Protein AF-A0A443SVJ3-F1 (afdb_monomer)

Secondary structure (DSSP, 8-state):
---------------------SSS------------S---------PPPPPPPPEEEEEEEETTTTEEEEEEE----TT----EEEEEEEETTTTEEEEEEEESS--EEEEE-TTPPTT-EEEEEEEEEETTEEPPPEEEEEE-HHHHHHHHHHHHHHHHHHHHHHHHHHHHHHHHHHHHHHHHHHHHHHHHHHTT--

Sequence (198 aa):
MKAAVNERETETECDTRCDCESHTHCDAFASSFVNSTNIKSILFHCFAALPKAPKDCEIYTNRSRNAFQVKCVPVNQNNGKSHKYYLELYDRKRNVQFATVEQLDSPSFSVSNTHLPQNESFIFVIYAKNENGKSAEVVLSTETEKMMRRKADIDDSSLLNVRLIAIWTVAALAVVAIAVTVGVAVTNCVRNYSSRKE

Organism: NCBI:txid299467

Mean predicted aligned error: 17.53 Å

Foldseek 3Di:
DDDDDDDDDDPDDPPPPDPPPDPDDPPPPPPDDDDDPDPPPDPPPPDQDWAAFFADWDWDADQVQRKIKIFTHHDDDPRPFWKKKKKWKAFPVVRDTDDIDIGGPGPIDIDGDPDDDAFTKMKIWMWIAGPVGIHDIDIDIDGHPVNVVVVVVVVVVVVVVVVVVVVVVVVVVVVVVVVVVVVVVVVVVVVVVVVVVD

pLDDT: mean 73.3, std 20.9, range [30.5, 96.5]

Solvent-accessible surface area (backbone atoms only — not comparable to full-atom values): 12368 Å² total; per-residue (Å²): 144,80,87,83,82,88,80,82,86,75,85,74,82,79,81,81,78,80,79,83,85,56,102,66,81,85,80,75,83,74,84,78,86,82,84,77,102,67,85,71,83,77,80,76,78,77,69,72,75,61,40,65,42,59,41,81,72,45,78,48,74,45,83,92,63,66,25,44,34,37,41,37,43,70,60,90,66,97,73,88,67,80,50,32,27,39,39,38,35,26,35,63,89,75,71,42,78,73,47,76,49,78,32,65,91,50,45,64,46,76,53,67,49,100,72,67,70,80,61,45,44,36,34,39,41,34,29,19,37,37,96,76,34,67,22,59,74,45,78,47,77,53,68,31,67,66,49,52,51,58,52,53,56,54,54,56,53,52,57,54,50,54,54,53,53,55,52,52,54,53,53,53,52,52,53,53,54,52,52,52,55,51,51,52,50,52,54,51,51,53,51,56,57,56,69,71,75,116

Radius of gyration: 36.04 Å; Cα contacts (8 Å, |Δi|>4): 234; chains: 1; bounding box: 69×60×116 Å

Structure (mmCIF, N/CA/C/O backbone):
data_AF-A0A443SVJ3-F1
#
_entry.id   AF-A0A443SVJ3-F1
#
loop_
_atom_site.group_PDB
_atom_site.id
_atom_site.type_symbol
_atom_site.label_atom_id
_atom_site.label_alt_id
_atom_site.label_comp_id
_atom_site.label_asym_id
_atom_site.label_entity_id
_atom_site.label_seq_id
_atom_site.pdbx_PDB_ins_code
_atom_site.Cartn_x
_atom_site.Cartn_y
_atom_site.Cartn_z
_atom_site.occupancy
_atom_site.B_iso_or_equiv
_atom_site.auth_seq_id
_atom_site.auth_comp_id
_atom_site.auth_asym_id
_atom_site.auth_atom_id
_atom_site.pdbx_PDB_model_num
ATOM 1 N N . MET A 1 1 ? -24.971 -41.584 -47.163 1.00 43.50 1 MET A N 1
ATOM 2 C CA . MET A 1 1 ? -24.082 -42.117 -46.108 1.00 43.50 1 MET A CA 1
ATOM 3 C C . MET A 1 1 ? -22.672 -41.596 -46.331 1.00 43.50 1 MET A C 1
ATOM 5 O O . MET A 1 1 ? -21.999 -42.072 -47.232 1.00 43.50 1 MET A O 1
ATOM 9 N N . LYS A 1 2 ? -22.260 -40.592 -45.555 1.00 36.88 2 LYS A N 1
ATOM 10 C CA . LYS A 1 2 ? -20.860 -40.243 -45.273 1.00 36.88 2 LYS A CA 1
ATOM 11 C C . LYS A 1 2 ? -20.890 -39.423 -43.985 1.00 36.88 2 LYS A C 1
ATOM 13 O O . LYS A 1 2 ? -21.527 -38.377 -43.943 1.00 36.88 2 LYS A O 1
ATOM 18 N N . ALA A 1 3 ? -20.330 -39.996 -42.926 1.00 39.94 3 ALA A N 1
ATOM 19 C CA . ALA A 1 3 ? -20.192 -39.371 -41.622 1.00 39.94 3 ALA A CA 1
ATOM 20 C C . ALA A 1 3 ? -19.069 -38.329 -41.690 1.00 39.94 3 ALA A C 1
ATOM 22 O O . ALA A 1 3 ? -17.991 -38.638 -42.194 1.00 39.94 3 ALA A O 1
ATOM 23 N N . ALA A 1 4 ? -19.325 -37.118 -41.200 1.00 37.19 4 ALA A N 1
ATOM 24 C CA . ALA A 1 4 ? -18.292 -36.129 -40.927 1.00 37.19 4 ALA A CA 1
ATOM 25 C C . ALA A 1 4 ? -18.061 -36.123 -39.414 1.00 37.19 4 ALA A C 1
ATOM 27 O O . ALA A 1 4 ? -18.959 -35.799 -38.636 1.00 37.19 4 ALA A O 1
ATOM 28 N N . VAL A 1 5 ? -16.879 -36.597 -39.029 1.00 42.38 5 VAL A N 1
ATOM 29 C CA . VAL A 1 5 ? -16.373 -36.625 -37.661 1.00 42.38 5 VAL A CA 1
ATOM 30 C C . VAL A 1 5 ? -15.842 -35.238 -37.303 1.00 42.38 5 VAL A C 1
ATOM 32 O O . VAL A 1 5 ? -15.273 -34.531 -38.126 1.00 42.38 5 VAL A O 1
ATOM 35 N N . ASN A 1 6 ? -16.122 -34.881 -36.059 1.00 38.22 6 ASN A N 1
ATOM 36 C CA . ASN A 1 6 ? -15.854 -33.647 -35.342 1.00 38.22 6 ASN A CA 1
ATOM 37 C C . ASN A 1 6 ? -14.391 -33.586 -34.866 1.00 38.22 6 ASN A C 1
ATOM 39 O O . ASN A 1 6 ? -13.983 -34.461 -34.107 1.00 38.22 6 ASN A O 1
ATOM 43 N N . GLU A 1 7 ? -13.658 -32.527 -35.213 1.00 42.16 7 GLU A N 1
ATOM 44 C CA . GLU A 1 7 ? -12.403 -32.145 -34.554 1.00 42.16 7 GLU A CA 1
ATOM 45 C C . GLU A 1 7 ? -12.560 -30.728 -33.988 1.00 42.16 7 GLU A C 1
ATOM 47 O O . GLU A 1 7 ? -12.725 -29.753 -34.716 1.00 42.16 7 GLU A O 1
ATOM 52 N N . ARG A 1 8 ? -12.597 -30.644 -32.653 1.00 36.78 8 ARG A N 1
ATOM 53 C CA . ARG A 1 8 ? -12.434 -29.400 -31.898 1.00 36.78 8 ARG A CA 1
ATOM 54 C C . ARG A 1 8 ? -10.939 -29.208 -31.696 1.00 36.78 8 ARG A C 1
ATOM 56 O O . ARG A 1 8 ? -10.331 -29.997 -30.978 1.00 36.78 8 ARG A O 1
ATOM 63 N N . GLU A 1 9 ? -10.375 -28.166 -32.283 1.00 40.59 9 GLU A N 1
ATOM 64 C CA . GLU A 1 9 ? -9.045 -27.686 -31.922 1.00 40.59 9 GLU A CA 1
ATOM 65 C C . GLU A 1 9 ? -9.144 -26.985 -30.561 1.00 40.59 9 GLU A C 1
ATOM 67 O O . GLU A 1 9 ? -9.731 -25.915 -30.416 1.00 40.59 9 GLU A O 1
ATOM 72 N N . THR A 1 10 ? -8.635 -27.645 -29.526 1.00 35.62 10 THR A N 1
ATOM 73 C CA . THR A 1 10 ? -8.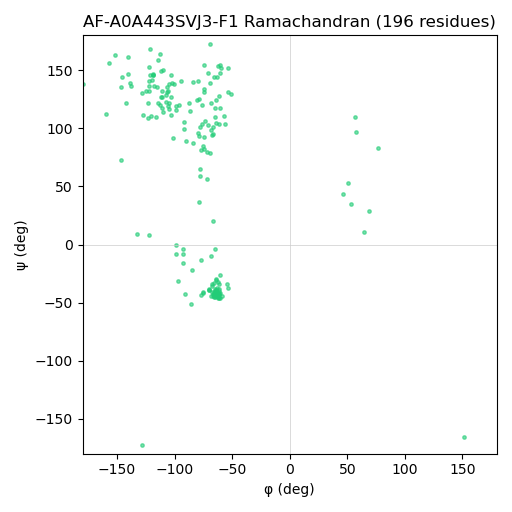313 -27.020 -28.244 1.00 35.62 10 THR A CA 1
ATOM 74 C C . THR A 1 10 ? -6.999 -26.264 -28.407 1.00 35.62 10 THR A C 1
ATOM 76 O O . THR A 1 10 ? -5.931 -26.878 -28.394 1.00 35.62 10 THR A O 1
ATOM 79 N N . GLU A 1 11 ? -7.073 -24.941 -28.562 1.00 36.38 11 GLU A N 1
ATOM 80 C CA . GLU A 1 11 ? -5.919 -24.054 -28.402 1.00 36.38 11 GLU A CA 1
ATOM 81 C C . GLU A 1 11 ? -5.343 -24.261 -26.998 1.00 36.38 11 GLU A C 1
ATOM 83 O O . GLU A 1 11 ? -5.973 -23.967 -25.983 1.00 36.38 11 GLU A O 1
ATOM 88 N N . THR A 1 12 ? -4.154 -24.857 -26.946 1.00 33.53 12 THR A N 1
ATOM 89 C CA . THR A 1 12 ? -3.386 -25.009 -25.714 1.00 33.53 12 THR A CA 1
ATOM 90 C C . THR A 1 12 ? -2.477 -23.791 -25.635 1.00 33.53 12 THR A C 1
ATOM 92 O O . THR A 1 12 ? -1.530 -23.662 -26.407 1.00 33.53 12 THR A O 1
ATOM 95 N N . GLU A 1 13 ? -2.828 -22.859 -24.756 1.00 32.25 13 GLU A N 1
ATOM 96 C CA . GLU A 1 13 ? -2.071 -21.648 -24.453 1.00 32.25 13 GLU A CA 1
ATOM 97 C C . GLU A 1 13 ? -0.686 -22.039 -23.903 1.00 32.25 13 GLU A C 1
ATOM 99 O O . GLU A 1 13 ? -0.548 -22.504 -22.772 1.00 32.25 13 GLU A O 1
ATOM 104 N N . CYS A 1 14 ? 0.350 -21.925 -24.737 1.00 31.67 14 CYS A N 1
ATOM 105 C CA . CYS A 1 14 ? 1.738 -22.117 -24.322 1.00 31.67 14 CYS A CA 1
ATOM 106 C C . CYS A 1 14 ? 2.204 -20.895 -23.519 1.00 31.67 14 CYS A C 1
ATOM 108 O O . CYS A 1 14 ? 2.712 -19.929 -24.087 1.00 31.67 14 CYS A O 1
ATOM 110 N N . ASP A 1 15 ? 2.070 -20.952 -22.193 1.00 30.50 15 ASP A N 1
ATOM 111 C CA . ASP A 1 15 ? 2.736 -20.031 -21.266 1.00 30.50 15 ASP A CA 1
ATOM 112 C C . ASP A 1 15 ? 4.243 -20.360 -21.213 1.00 30.50 15 ASP A C 1
ATOM 114 O O . ASP A 1 15 ? 4.741 -21.083 -20.347 1.00 30.50 15 ASP A O 1
ATOM 118 N N . THR A 1 16 ? 4.995 -19.897 -22.214 1.00 43.09 16 THR A N 1
ATOM 119 C CA . THR A 1 16 ? 6.464 -19.982 -22.230 1.00 43.09 16 THR A CA 1
ATOM 120 C C . THR A 1 16 ? 7.067 -18.922 -21.313 1.00 43.09 16 THR A C 1
ATOM 122 O O . THR A 1 16 ? 7.540 -17.873 -21.755 1.00 43.09 16 THR A O 1
ATOM 125 N N . ARG A 1 17 ? 7.092 -19.216 -20.013 1.00 37.59 17 ARG A N 1
ATOM 126 C CA . ARG A 1 17 ? 7.862 -18.464 -19.020 1.00 37.59 17 ARG A CA 1
ATOM 127 C C . ARG A 1 17 ? 9.304 -18.979 -18.994 1.00 37.59 17 ARG A C 1
ATOM 129 O O . ARG A 1 17 ? 9.646 -19.892 -18.251 1.00 37.59 17 ARG A O 1
ATOM 136 N N . CYS A 1 18 ? 10.157 -18.421 -19.851 1.00 42.31 18 CYS A N 1
ATOM 137 C CA . CYS A 1 18 ? 11.592 -18.708 -19.836 1.00 42.31 18 CYS A CA 1
ATOM 138 C C . CYS A 1 18 ? 12.280 -17.889 -18.731 1.00 42.31 18 CYS A C 1
ATOM 140 O O . CYS A 1 18 ? 12.643 -16.731 -18.939 1.00 42.31 18 CYS A O 1
ATOM 142 N N . ASP A 1 19 ? 12.474 -18.488 -17.556 1.00 38.66 19 ASP A N 1
ATOM 143 C CA . ASP A 1 19 ? 13.342 -17.935 -16.513 1.00 38.66 19 ASP A CA 1
ATOM 144 C C . ASP A 1 19 ? 14.815 -18.222 -16.859 1.00 38.66 19 ASP A C 1
ATOM 146 O O . ASP A 1 19 ? 15.371 -19.272 -16.547 1.00 38.66 19 ASP A O 1
ATOM 150 N N . CYS A 1 20 ? 15.475 -17.273 -17.526 1.00 44.56 20 CYS A N 1
ATOM 151 C CA . CYS A 1 20 ? 16.905 -17.340 -17.849 1.00 44.56 20 CYS A CA 1
ATOM 152 C C . CYS A 1 20 ? 17.787 -16.983 -16.633 1.00 44.56 20 CYS A C 1
ATOM 154 O O . CYS A 1 20 ? 18.547 -16.015 -16.684 1.00 44.56 20 CYS A O 1
ATOM 156 N N . GLU A 1 21 ? 17.673 -17.708 -15.515 1.00 42.56 21 GLU A N 1
ATOM 157 C CA . GLU A 1 21 ? 18.489 -17.442 -14.312 1.00 42.56 21 GLU A CA 1
ATOM 158 C C . GLU A 1 21 ? 19.792 -18.263 -14.248 1.00 42.56 21 GLU A C 1
ATOM 160 O O . GLU A 1 21 ? 20.642 -18.016 -13.399 1.00 42.56 21 GLU A O 1
ATOM 165 N N . SER A 1 22 ? 20.030 -19.171 -15.197 1.00 38.19 22 SER A N 1
ATOM 166 C CA . SER A 1 22 ? 21.306 -19.878 -15.321 1.00 38.19 22 SER A CA 1
ATOM 167 C C . SER A 1 22 ? 21.614 -20.166 -16.784 1.00 38.19 22 SER A C 1
ATOM 169 O O . SER A 1 22 ? 20.756 -20.631 -17.526 1.00 38.19 22 SER A O 1
ATOM 171 N N . HIS A 1 23 ? 22.857 -19.933 -17.206 1.00 42.50 23 HIS A N 1
ATOM 172 C CA . HIS A 1 23 ? 23.380 -20.244 -18.544 1.00 42.50 23 HIS A CA 1
ATOM 173 C C . HIS A 1 23 ? 23.463 -21.758 -18.853 1.00 42.50 23 HIS A C 1
ATOM 175 O O . HIS A 1 23 ? 24.184 -22.184 -19.753 1.00 42.50 23 HIS A O 1
ATOM 181 N N . THR A 1 24 ? 22.725 -22.591 -18.128 1.00 39.50 24 THR A N 1
ATOM 182 C CA . THR A 1 24 ? 22.698 -24.042 -18.274 1.00 39.50 24 THR A CA 1
ATOM 183 C C . THR A 1 24 ? 21.266 -24.523 -18.070 1.00 39.50 24 THR A C 1
ATOM 185 O O . THR A 1 24 ? 20.685 -24.294 -17.016 1.00 39.50 24 THR A O 1
ATOM 188 N N . HIS A 1 25 ? 20.733 -25.205 -19.087 1.00 37.50 25 HIS A N 1
ATOM 189 C CA . HIS A 1 25 ? 19.408 -25.836 -19.141 1.00 37.50 25 HIS A CA 1
ATOM 190 C C . HIS A 1 25 ? 18.196 -24.909 -19.356 1.00 37.50 25 HIS A C 1
ATOM 192 O O . HIS A 1 25 ? 17.442 -24.587 -18.446 1.00 37.50 25 HIS A O 1
ATOM 198 N N . CYS A 1 26 ? 17.935 -24.579 -20.625 1.00 39.72 26 CYS A N 1
ATOM 199 C CA . CYS A 1 26 ? 16.558 -24.467 -21.107 1.00 39.72 26 CYS A CA 1
ATOM 200 C C . CYS A 1 26 ? 16.142 -25.846 -21.636 1.00 39.72 26 CYS A C 1
ATOM 202 O O . CYS A 1 26 ? 16.344 -26.135 -22.815 1.00 39.72 26 CYS A O 1
ATOM 204 N N . ASP A 1 27 ? 15.587 -26.706 -20.779 1.00 36.59 27 ASP A N 1
ATOM 205 C CA . ASP A 1 27 ? 14.868 -27.896 -21.245 1.00 36.59 27 ASP A CA 1
ATOM 206 C C . ASP A 1 27 ? 13.515 -27.456 -21.797 1.00 36.59 27 ASP A C 1
ATOM 208 O O . ASP A 1 27 ? 12.486 -27.495 -21.124 1.00 36.59 27 ASP A O 1
ATOM 212 N N . ALA A 1 28 ? 13.508 -27.005 -23.048 1.00 46.50 28 ALA A N 1
ATOM 213 C CA . ALA A 1 28 ? 12.277 -26.995 -23.814 1.00 46.50 28 ALA A CA 1
ATOM 214 C C . ALA A 1 28 ? 11.941 -28.457 -24.134 1.00 46.50 28 ALA A C 1
ATOM 216 O O . ALA A 1 28 ? 12.548 -29.066 -25.017 1.00 46.50 28 ALA A O 1
ATOM 217 N N . PHE A 1 29 ? 10.978 -29.032 -23.411 1.00 40.81 29 PHE A N 1
ATOM 218 C CA . PHE A 1 29 ? 10.343 -30.289 -23.800 1.00 40.81 29 PHE A CA 1
ATOM 219 C C . PHE A 1 29 ? 9.499 -30.024 -25.058 1.00 40.81 29 PHE A C 1
ATOM 221 O O . PHE A 1 29 ? 8.286 -29.832 -25.004 1.00 40.81 29 PHE A O 1
ATOM 228 N N . ALA A 1 30 ? 10.165 -29.962 -26.212 1.00 41.56 30 ALA A N 1
ATOM 229 C CA . ALA A 1 30 ? 9.516 -30.045 -27.507 1.00 41.56 30 ALA A CA 1
ATOM 230 C C . ALA A 1 30 ? 8.978 -31.473 -27.641 1.00 41.56 30 ALA A C 1
ATOM 232 O O . ALA A 1 30 ? 9.717 -32.417 -27.934 1.00 41.56 30 ALA A O 1
ATOM 233 N N . SER A 1 31 ? 7.691 -31.655 -27.362 1.00 43.94 31 SER A N 1
ATOM 234 C CA . SER A 1 31 ? 7.015 -32.906 -27.663 1.00 43.94 31 SER A CA 1
ATOM 235 C C . SER A 1 31 ? 6.991 -33.089 -29.184 1.00 43.94 31 SER A C 1
ATOM 237 O O . SER A 1 31 ? 6.303 -32.392 -29.921 1.00 43.94 31 SER A O 1
ATOM 239 N N . SER A 1 32 ? 7.789 -34.061 -29.630 1.00 48.31 32 SER A N 1
ATOM 240 C CA . SER A 1 32 ? 7.659 -34.826 -30.874 1.00 48.31 32 SER A CA 1
ATOM 241 C C . SER A 1 32 ? 7.644 -34.062 -32.208 1.00 48.31 32 SER A C 1
ATOM 243 O O . SER A 1 32 ? 6.587 -33.756 -32.747 1.00 48.31 32 SER A O 1
ATOM 245 N N . PHE A 1 33 ? 8.811 -33.976 -32.856 1.00 38.75 33 PHE A N 1
ATOM 246 C CA . PHE A 1 33 ? 8.894 -34.239 -34.297 1.00 38.75 33 PHE A CA 1
ATOM 247 C C . PHE A 1 33 ? 9.984 -35.286 -34.552 1.00 38.75 33 PHE A C 1
ATOM 249 O O . PHE A 1 33 ? 11.167 -35.083 -34.287 1.00 38.75 33 PHE A O 1
ATOM 256 N N . VAL A 1 34 ? 9.529 -36.460 -34.979 1.00 52.72 34 VAL A N 1
ATOM 257 C CA . VAL A 1 34 ? 10.317 -37.661 -35.260 1.00 52.72 34 VAL A CA 1
ATOM 258 C C . VAL A 1 34 ? 11.177 -37.449 -36.511 1.00 52.72 34 VAL A C 1
ATOM 260 O O . VAL A 1 34 ? 10.684 -36.941 -37.510 1.00 52.72 34 VAL A O 1
ATOM 263 N N . ASN A 1 35 ? 12.427 -37.928 -36.450 1.00 44.88 35 ASN A N 1
ATOM 264 C CA . ASN A 1 35 ? 13.387 -38.130 -37.547 1.00 44.88 35 ASN A CA 1
ATOM 265 C C . ASN A 1 35 ? 13.752 -36.914 -38.418 1.00 44.88 35 ASN A C 1
ATOM 267 O O . ASN A 1 35 ? 13.011 -36.553 -39.321 1.00 44.88 35 ASN A O 1
ATOM 271 N N . SER A 1 36 ? 14.991 -36.420 -38.293 1.00 40.72 36 SER A N 1
ATOM 272 C CA . SER A 1 36 ? 15.958 -36.402 -39.411 1.00 40.72 36 SER A CA 1
ATOM 273 C C . SER A 1 36 ? 17.296 -35.785 -38.972 1.00 40.72 36 SER A C 1
ATOM 275 O O . SER A 1 36 ? 17.346 -34.786 -38.258 1.00 40.72 36 SER A O 1
ATOM 277 N N . THR A 1 37 ? 18.399 -36.387 -39.410 1.00 49.59 37 THR A N 1
ATOM 278 C CA . THR A 1 37 ? 19.807 -36.095 -39.083 1.00 49.59 37 THR A CA 1
ATOM 279 C C . THR A 1 37 ? 20.337 -34.788 -39.696 1.00 49.59 37 THR A C 1
ATOM 281 O O . THR A 1 37 ? 21.336 -34.780 -40.415 1.00 49.59 37 THR A O 1
ATOM 284 N N . ASN A 1 38 ? 19.688 -33.657 -39.429 1.00 46.69 38 ASN A N 1
ATOM 285 C CA . ASN A 1 38 ? 20.202 -32.337 -39.802 1.00 46.69 38 ASN A CA 1
ATOM 286 C C . ASN A 1 38 ? 19.791 -31.290 -38.758 1.00 46.69 38 ASN A C 1
ATOM 288 O O . ASN A 1 38 ? 18.918 -30.454 -38.985 1.00 46.69 38 ASN A O 1
ATOM 292 N N . ILE A 1 39 ? 20.415 -31.347 -37.578 1.00 52.84 39 ILE A N 1
ATOM 293 C CA . ILE A 1 39 ? 20.238 -30.315 -36.551 1.00 52.84 39 ILE A CA 1
ATOM 294 C C . ILE A 1 39 ? 21.033 -29.089 -37.003 1.00 52.84 39 ILE A C 1
ATOM 296 O O . ILE A 1 39 ? 22.196 -28.895 -36.651 1.00 52.84 39 ILE A O 1
ATOM 300 N N . LYS A 1 40 ? 20.407 -28.265 -37.845 1.00 46.84 40 LYS A N 1
ATOM 301 C CA . LYS A 1 40 ? 20.854 -26.895 -38.080 1.00 46.84 40 LYS A CA 1
ATOM 302 C C . LYS A 1 40 ? 20.768 -26.197 -36.724 1.00 46.84 40 LYS A C 1
ATOM 304 O O . LYS A 1 40 ? 19.688 -26.142 -36.148 1.00 46.84 40 LYS A O 1
ATOM 309 N N . SER A 1 41 ? 21.903 -25.741 -36.197 1.00 47.97 41 SER A N 1
ATOM 310 C CA . SER A 1 41 ? 21.964 -25.028 -34.918 1.00 47.97 41 SER A CA 1
ATOM 311 C C . SER A 1 41 ? 21.038 -23.814 -34.992 1.00 47.97 41 SER A C 1
ATOM 313 O O . SER A 1 41 ? 21.325 -22.845 -35.698 1.00 47.97 41 SER A O 1
ATOM 315 N N . ILE A 1 42 ? 19.873 -23.908 -34.350 1.00 58.53 42 ILE A N 1
ATOM 316 C CA . ILE A 1 42 ? 18.934 -22.798 -34.249 1.00 58.53 42 ILE A CA 1
ATOM 317 C C . ILE A 1 42 ? 19.532 -21.872 -33.199 1.00 58.53 42 ILE A C 1
ATOM 319 O O . ILE A 1 42 ? 19.509 -22.161 -32.005 1.00 58.53 42 ILE A O 1
ATOM 323 N N . LEU A 1 43 ? 20.126 -20.776 -33.664 1.00 48.62 43 LEU A N 1
ATOM 324 C CA . LEU A 1 43 ? 20.573 -19.698 -32.800 1.00 48.62 43 LEU A CA 1
ATOM 325 C C . LEU A 1 43 ? 19.320 -19.041 -32.203 1.00 48.62 43 LEU A C 1
ATOM 327 O O . LEU A 1 43 ? 18.701 -18.181 -32.831 1.00 48.62 43 LEU A O 1
ATOM 331 N N . PHE A 1 44 ? 18.916 -19.477 -31.011 1.00 51.34 44 PHE A N 1
ATOM 332 C CA . PHE A 1 44 ? 17.878 -18.800 -30.247 1.00 51.34 44 PHE A CA 1
ATOM 333 C C . PHE A 1 44 ? 18.424 -17.436 -29.820 1.00 51.34 44 PHE A C 1
ATOM 335 O O . PHE A 1 44 ? 19.215 -17.323 -28.884 1.00 51.34 44 PHE A O 1
ATOM 342 N N . HIS A 1 45 ? 18.018 -16.387 -30.536 1.00 44.38 45 HIS A N 1
ATOM 343 C CA . HIS A 1 45 ? 18.150 -15.026 -30.038 1.00 44.38 45 HIS A CA 1
ATOM 344 C C . HIS A 1 45 ? 17.255 -14.917 -28.805 1.00 44.38 45 HIS A C 1
ATOM 346 O O . HIS A 1 45 ? 16.032 -14.862 -28.917 1.00 44.38 45 HIS A O 1
ATOM 352 N N . CYS A 1 46 ? 17.866 -14.923 -27.622 1.00 52.41 46 CYS A N 1
ATOM 353 C CA . CYS A 1 46 ? 17.169 -14.605 -26.389 1.00 52.41 46 CYS A CA 1
ATOM 354 C C . CYS A 1 46 ? 16.775 -13.128 -26.474 1.00 52.41 46 CYS A C 1
ATOM 356 O O . CYS A 1 46 ? 17.590 -12.238 -26.218 1.00 52.41 46 CYS A O 1
ATOM 358 N N .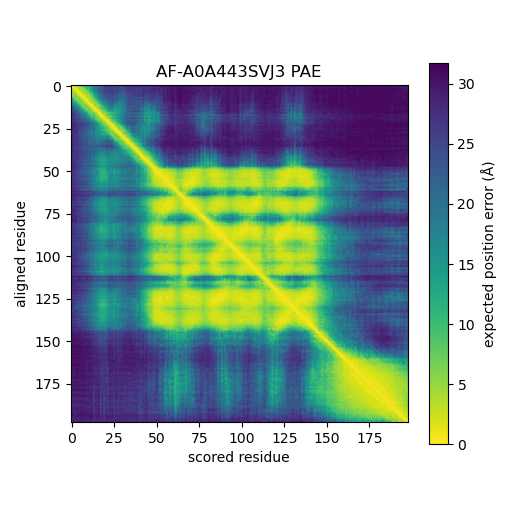 PHE A 1 47 ? 15.546 -12.856 -26.920 1.00 54.12 47 PHE A N 1
ATOM 359 C CA . PHE A 1 47 ? 14.984 -11.516 -26.860 1.00 54.12 47 PHE A CA 1
ATOM 360 C C . PHE A 1 47 ? 15.099 -11.038 -25.417 1.00 54.12 47 PHE A C 1
ATOM 362 O O . PHE A 1 47 ? 14.834 -11.784 -24.474 1.00 54.12 47 PHE A O 1
ATOM 369 N N . ALA A 1 48 ? 15.610 -9.822 -25.255 1.00 60.03 48 ALA A N 1
ATOM 370 C CA . ALA A 1 48 ? 15.964 -9.295 -23.954 1.00 60.03 48 ALA A CA 1
ATOM 371 C C . ALA A 1 48 ? 14.799 -9.449 -22.964 1.00 60.03 48 ALA A C 1
ATOM 373 O O . ALA A 1 48 ? 13.665 -9.075 -23.262 1.00 60.03 48 ALA A O 1
ATOM 374 N N . ALA A 1 49 ? 15.096 -10.007 -21.791 1.00 74.12 49 ALA A N 1
ATOM 375 C CA . ALA A 1 49 ? 14.084 -10.353 -20.806 1.00 74.12 49 ALA A CA 1
ATOM 376 C C . ALA A 1 49 ? 13.283 -9.123 -20.340 1.00 74.12 49 ALA A C 1
ATOM 378 O O . ALA A 1 49 ? 13.777 -7.984 -20.329 1.00 74.12 49 ALA A O 1
ATOM 379 N N . LEU A 1 50 ? 12.034 -9.365 -19.938 1.00 84.75 50 LEU A N 1
ATOM 380 C CA . LEU A 1 50 ? 11.220 -8.375 -19.240 1.00 84.75 50 LEU A CA 1
ATOM 381 C C . LEU A 1 50 ? 11.903 -7.972 -17.914 1.00 84.75 50 LEU A C 1
ATOM 383 O O . LEU A 1 50 ? 12.676 -8.753 -17.337 1.00 84.75 50 LEU A O 1
ATOM 387 N N . PRO A 1 51 ? 11.627 -6.766 -17.392 1.00 88.88 51 PRO A N 1
ATOM 388 C CA . PRO A 1 51 ? 12.098 -6.381 -16.073 1.00 88.88 51 PRO A CA 1
ATOM 389 C C . PRO A 1 51 ? 11.538 -7.310 -14.993 1.00 88.88 51 PRO A C 1
ATOM 391 O O . PRO A 1 51 ? 10.413 -7.800 -15.090 1.00 88.88 51 PRO A O 1
ATOM 394 N N . LYS A 1 52 ? 12.314 -7.530 -13.935 1.00 89.44 52 LYS A N 1
ATOM 395 C CA . LYS A 1 52 ? 11.872 -8.239 -12.735 1.00 89.44 52 LYS A CA 1
ATOM 396 C C . LYS A 1 52 ? 11.154 -7.233 -11.842 1.00 89.44 52 LYS A C 1
ATOM 398 O O . LYS A 1 52 ? 11.581 -6.086 -11.718 1.00 89.44 52 LYS A O 1
ATOM 403 N N . ALA A 1 53 ? 10.057 -7.672 -11.235 1.00 91.44 53 ALA A N 1
ATOM 404 C CA . ALA A 1 53 ? 9.320 -6.852 -10.287 1.00 91.44 53 ALA A CA 1
ATOM 405 C C . ALA A 1 53 ? 10.203 -6.533 -9.064 1.00 91.44 53 ALA A C 1
ATOM 407 O O . ALA A 1 53 ? 10.994 -7.394 -8.655 1.00 91.44 53 ALA A O 1
ATOM 408 N N . PRO A 1 54 ? 10.091 -5.329 -8.476 1.00 93.12 54 PRO A N 1
ATOM 409 C CA . PRO A 1 54 ? 10.787 -5.009 -7.235 1.00 93.12 54 PRO A CA 1
ATOM 410 C C . PRO A 1 54 ? 10.308 -5.916 -6.091 1.00 93.12 54 PRO A C 1
ATOM 412 O O . PRO A 1 54 ? 9.186 -6.421 -6.118 1.00 93.12 54 PRO A O 1
ATOM 415 N N . LYS A 1 55 ? 11.164 -6.143 -5.093 1.00 93.25 55 LYS A N 1
ATOM 416 C CA . LYS A 1 55 ? 10.873 -7.023 -3.947 1.00 93.25 55 LYS A CA 1
ATOM 417 C C . LYS A 1 55 ? 10.757 -6.221 -2.657 1.00 93.25 55 LYS A C 1
ATOM 419 O O . LYS A 1 55 ? 11.185 -5.072 -2.617 1.00 93.25 55 LYS A O 1
ATOM 424 N N . ASP A 1 56 ? 10.174 -6.829 -1.628 1.00 94.06 56 ASP A N 1
ATOM 425 C CA . ASP A 1 56 ? 10.134 -6.294 -0.260 1.00 94.06 56 ASP A CA 1
ATOM 426 C C . ASP A 1 56 ? 9.647 -4.838 -0.205 1.00 94.06 56 ASP A C 1
ATOM 428 O O . ASP A 1 56 ? 10.320 -3.933 0.286 1.00 94.06 56 ASP A O 1
ATOM 432 N N . CYS A 1 57 ? 8.482 -4.601 -0.811 1.00 93.44 57 CYS A N 1
ATOM 433 C CA . CYS A 1 57 ? 7.867 -3.285 -0.852 1.00 93.44 57 CYS A CA 1
ATOM 434 C C . CYS A 1 57 ? 7.125 -2.977 0.455 1.00 93.44 57 CYS A C 1
ATOM 436 O O . CYS A 1 57 ? 6.196 -3.691 0.833 1.00 93.44 57 CYS A O 1
ATOM 438 N N . GLU A 1 58 ? 7.473 -1.861 1.087 1.00 92.31 58 GLU A N 1
ATOM 439 C CA . GLU A 1 58 ? 6.857 -1.372 2.320 1.00 92.31 58 GLU A CA 1
ATOM 440 C C . GLU A 1 58 ? 6.263 0.029 2.134 1.00 92.31 58 GLU A C 1
ATOM 442 O O . GLU A 1 58 ? 6.799 0.867 1.400 1.00 92.31 58 GLU A O 1
ATOM 447 N N . ILE A 1 59 ? 5.150 0.295 2.828 1.00 89.88 59 ILE A N 1
ATOM 448 C CA . ILE A 1 59 ? 4.502 1.611 2.873 1.00 89.88 59 ILE A CA 1
ATOM 449 C C . ILE A 1 59 ? 4.793 2.259 4.226 1.00 89.88 59 ILE A C 1
ATOM 451 O O . ILE A 1 59 ? 4.304 1.815 5.263 1.00 89.88 59 ILE A O 1
ATOM 455 N N . TYR A 1 60 ? 5.506 3.377 4.202 1.00 86.06 60 TYR A N 1
ATOM 456 C CA . TYR A 1 60 ? 5.688 4.264 5.339 1.00 86.06 60 TYR A CA 1
ATOM 457 C C . TYR A 1 60 ? 4.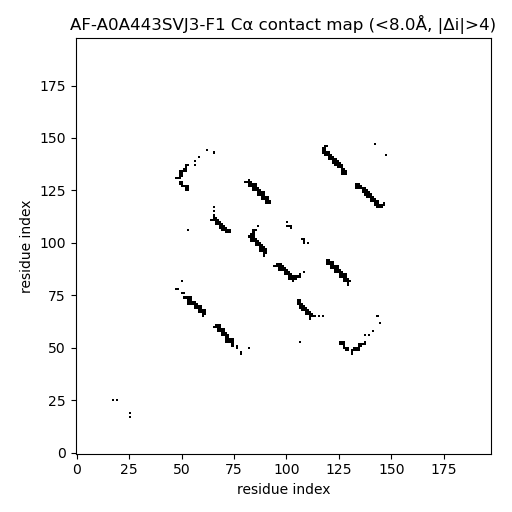684 5.412 5.263 1.00 86.06 60 TYR A C 1
ATOM 459 O O . TYR A 1 60 ? 4.652 6.199 4.315 1.00 86.06 60 TYR A O 1
ATOM 467 N N . THR A 1 61 ? 3.845 5.524 6.287 1.00 77.44 61 THR A N 1
ATOM 468 C CA . THR A 1 61 ? 2.844 6.588 6.386 1.00 77.44 61 THR A CA 1
ATOM 469 C C . THR A 1 61 ? 3.356 7.706 7.281 1.00 77.44 61 THR A C 1
ATOM 471 O O . THR A 1 61 ? 3.564 7.488 8.479 1.00 77.44 61 THR A O 1
ATOM 474 N N . ASN A 1 62 ? 3.496 8.921 6.747 1.00 71.62 62 ASN A N 1
ATOM 475 C CA . ASN A 1 62 ? 3.749 10.089 7.585 1.00 71.62 62 ASN A CA 1
ATOM 476 C C . ASN A 1 62 ? 2.420 10.755 7.968 1.00 71.62 62 ASN A C 1
ATOM 478 O O . ASN A 1 62 ? 1.836 11.522 7.195 1.00 71.62 62 ASN A O 1
ATOM 482 N N . ARG A 1 63 ? 1.970 10.457 9.194 1.00 63.19 63 ARG A N 1
ATOM 483 C CA . ARG A 1 63 ? 0.699 10.916 9.783 1.00 63.19 63 ARG A CA 1
ATOM 484 C C . ARG A 1 63 ? 0.532 12.435 9.753 1.00 63.19 63 ARG A C 1
ATOM 486 O O . ARG A 1 63 ? -0.562 12.939 9.533 1.00 63.19 63 ARG A O 1
ATOM 493 N N . SER A 1 64 ? 1.623 13.183 9.890 1.00 60.00 64 SER A N 1
ATOM 494 C CA . SER A 1 64 ? 1.561 14.642 10.003 1.00 60.00 64 SER A CA 1
ATOM 495 C C . SER A 1 64 ? 1.313 15.366 8.675 1.00 60.00 64 SER A C 1
ATOM 497 O O . SER A 1 64 ? 1.044 16.565 8.695 1.00 60.00 64 SER A O 1
ATOM 499 N N . ARG A 1 65 ? 1.438 14.695 7.518 1.00 62.88 65 ARG A N 1
ATOM 500 C CA . ARG A 1 65 ? 1.410 15.360 6.196 1.00 62.88 65 ARG A CA 1
ATOM 501 C C . ARG A 1 65 ? 0.504 14.705 5.147 1.00 62.88 65 ARG A C 1
ATOM 503 O O . ARG A 1 65 ? 0.574 15.112 3.993 1.00 62.88 65 ARG A O 1
ATOM 510 N N . ASN A 1 66 ? -0.329 13.720 5.512 1.00 73.62 66 ASN A N 1
ATOM 511 C CA . ASN A 1 66 ? -1.108 12.914 4.549 1.00 73.62 66 ASN A CA 1
ATOM 512 C C . ASN A 1 66 ? -0.244 12.433 3.370 1.00 73.62 66 ASN A C 1
ATOM 514 O O . ASN A 1 66 ? -0.629 12.533 2.207 1.00 73.62 66 ASN A O 1
ATOM 518 N N . ALA A 1 67 ? 0.963 11.969 3.687 1.00 81.75 67 ALA A N 1
ATOM 519 C CA . ALA A 1 67 ? 1.947 11.562 2.703 1.00 81.75 67 ALA A CA 1
ATOM 520 C C . ALA A 1 67 ? 2.256 10.077 2.869 1.00 81.75 67 ALA A C 1
ATOM 522 O O . ALA A 1 67 ? 2.452 9.587 3.989 1.00 81.75 67 ALA A O 1
ATOM 523 N N . PHE A 1 68 ? 2.321 9.389 1.736 1.00 86.81 68 PHE A N 1
ATOM 524 C CA . PHE A 1 68 ? 2.741 8.001 1.650 1.00 86.81 68 PHE A CA 1
ATOM 525 C C . PHE A 1 68 ? 4.129 7.948 1.038 1.00 86.81 68 PHE A C 1
ATOM 527 O O . PHE A 1 68 ? 4.384 8.552 -0.003 1.00 86.81 68 PHE A O 1
ATOM 534 N N . GLN A 1 69 ? 5.018 7.208 1.677 1.00 90.38 69 GLN A N 1
ATOM 535 C CA . GLN A 1 69 ? 6.312 6.872 1.121 1.00 90.38 69 GLN A CA 1
ATOM 536 C C . GLN A 1 69 ? 6.346 5.366 0.907 1.00 90.38 69 GLN A C 1
ATOM 538 O O . GLN A 1 69 ? 6.152 4.607 1.849 1.00 90.38 69 GLN A O 1
ATOM 543 N N . VAL A 1 70 ? 6.564 4.932 -0.327 1.00 92.50 70 VAL A N 1
ATOM 544 C CA . VAL A 1 70 ? 6.658 3.513 -0.673 1.00 92.50 70 VAL A CA 1
ATOM 545 C C . VAL A 1 70 ? 8.092 3.221 -1.053 1.00 92.50 70 VAL A C 1
ATOM 547 O O . VAL A 1 70 ? 8.655 3.910 -1.904 1.00 92.50 70 VAL A O 1
ATOM 550 N N . LYS A 1 71 ? 8.692 2.219 -0.421 1.00 94.50 71 LYS A N 1
ATOM 551 C CA . LYS A 1 71 ? 10.069 1.819 -0.695 1.00 94.50 71 LYS A CA 1
ATOM 552 C C . LYS A 1 71 ? 10.107 0.329 -0.961 1.00 94.50 71 LYS A C 1
ATOM 554 O O . LYS A 1 71 ? 9.588 -0.440 -0.163 1.00 94.50 71 LYS A O 1
ATOM 559 N N . CYS A 1 72 ? 10.746 -0.054 -2.053 1.00 94.38 72 CYS A N 1
ATOM 560 C CA . CYS A 1 72 ? 11.032 -1.444 -2.365 1.00 94.38 72 CYS A CA 1
ATOM 561 C C . CYS A 1 72 ? 12.537 -1.665 -2.526 1.00 94.38 72 CYS A C 1
ATOM 563 O O . CYS A 1 72 ? 13.323 -0.721 -2.669 1.00 94.38 72 CYS A O 1
ATOM 565 N N . VAL A 1 73 ? 12.931 -2.931 -2.564 1.00 94.25 73 VAL A N 1
ATOM 566 C CA . VAL A 1 73 ? 14.272 -3.374 -2.929 1.00 94.25 73 VAL A CA 1
ATOM 567 C C . VAL A 1 73 ? 14.338 -3.561 -4.454 1.00 94.25 73 VAL A C 1
ATOM 569 O O . VAL A 1 73 ? 13.544 -4.326 -5.017 1.00 94.25 73 VAL A O 1
ATOM 572 N N . PRO A 1 74 ? 15.253 -2.863 -5.158 1.00 90.50 74 PRO A N 1
ATOM 573 C CA . PRO A 1 74 ? 15.466 -3.077 -6.585 1.00 90.50 74 PRO A CA 1
ATOM 574 C C . PRO A 1 74 ? 16.032 -4.477 -6.836 1.00 90.50 74 PRO A C 1
ATOM 576 O O . PRO A 1 74 ? 16.855 -4.977 -6.071 1.00 90.50 74 PRO A O 1
ATOM 579 N N . VAL A 1 75 ? 15.624 -5.099 -7.940 1.00 87.06 75 VAL A N 1
ATOM 580 C CA . VAL A 1 75 ? 16.189 -6.380 -8.373 1.00 87.06 75 VAL A CA 1
ATOM 581 C C . VAL A 1 75 ? 17.223 -6.108 -9.454 1.00 87.06 75 VAL A C 1
ATOM 583 O O . VAL A 1 75 ? 16.887 -5.630 -10.536 1.00 87.06 75 VAL A O 1
ATOM 586 N N . ASN A 1 76 ? 18.484 -6.424 -9.161 1.00 77.31 76 ASN A N 1
ATOM 587 C CA . ASN A 1 76 ? 19.560 -6.302 -10.136 1.00 77.31 76 ASN A CA 1
ATOM 588 C C . ASN A 1 76 ? 19.309 -7.264 -11.299 1.00 77.31 76 ASN A C 1
ATOM 590 O O . ASN A 1 76 ? 19.156 -8.473 -11.104 1.00 77.31 76 ASN A O 1
ATOM 594 N N . GLN A 1 77 ? 19.277 -6.722 -12.512 1.00 71.31 77 GLN A N 1
ATOM 595 C CA . GLN A 1 77 ? 19.255 -7.508 -13.734 1.00 71.31 77 GLN A CA 1
ATOM 596 C C . GLN A 1 77 ? 20.568 -7.299 -14.479 1.00 71.31 77 GLN A C 1
ATOM 598 O O . GLN A 1 77 ? 20.890 -6.190 -14.893 1.00 71.31 77 GLN A O 1
ATOM 603 N N . ASN A 1 78 ? 21.310 -8.382 -14.702 1.00 65.69 78 ASN A N 1
ATOM 604 C CA . ASN A 1 78 ? 22.545 -8.372 -15.491 1.00 65.69 78 ASN A CA 1
ATOM 605 C C . ASN A 1 78 ? 22.251 -8.354 -17.004 1.00 65.69 78 ASN A C 1
ATOM 607 O O . ASN A 1 78 ? 22.929 -9.017 -17.780 1.00 65.69 78 ASN A O 1
ATOM 611 N N . ASN A 1 79 ? 21.201 -7.650 -17.433 1.00 66.38 79 ASN A N 1
ATOM 612 C CA . ASN A 1 79 ? 20.771 -7.607 -18.833 1.00 66.38 79 ASN A CA 1
ATOM 613 C C . ASN A 1 79 ? 21.256 -6.350 -19.574 1.00 66.38 79 ASN A C 1
ATOM 615 O O . ASN A 1 79 ? 20.961 -6.203 -20.757 1.00 66.38 79 ASN A O 1
ATOM 619 N N . GLY A 1 80 ? 21.983 -5.447 -18.902 1.00 68.88 80 GLY A N 1
ATOM 620 C CA . GLY A 1 80 ? 22.556 -4.240 -19.510 1.00 68.88 80 GLY A CA 1
ATOM 621 C C . GLY A 1 80 ? 21.521 -3.237 -20.034 1.00 68.88 80 GLY A C 1
ATOM 622 O O . GLY A 1 80 ? 21.892 -2.305 -20.743 1.00 68.88 80 GLY A O 1
ATOM 623 N N . LYS A 1 81 ? 20.235 -3.416 -19.708 1.00 73.69 81 LYS A N 1
ATOM 624 C CA . LYS A 1 81 ? 19.152 -2.517 -20.115 1.00 73.69 81 LYS A CA 1
ATOM 625 C C . LYS A 1 81 ? 18.715 -1.662 -18.935 1.00 73.69 81 LYS A C 1
ATOM 627 O O . LYS A 1 81 ? 18.553 -2.170 -17.830 1.00 73.69 81 LYS A O 1
ATOM 632 N N . SER A 1 82 ? 18.480 -0.376 -19.180 1.00 83.00 82 SER A N 1
ATOM 633 C CA . SER A 1 82 ? 17.846 0.487 -18.190 1.00 83.00 82 SER A CA 1
ATOM 634 C C . SER A 1 82 ? 16.352 0.172 -18.111 1.00 83.00 82 SER A C 1
ATOM 636 O O . SER A 1 82 ? 15.656 0.028 -19.121 1.00 83.00 82 SER A O 1
ATOM 638 N N . HIS A 1 83 ? 15.846 0.054 -16.892 1.00 88.38 83 HIS A N 1
ATOM 639 C CA . HIS A 1 83 ? 14.420 -0.024 -16.609 1.00 88.38 83 HIS A CA 1
ATOM 640 C C . HIS A 1 83 ? 14.042 1.104 -15.664 1.00 88.38 83 HIS A C 1
ATOM 642 O O . HIS A 1 83 ? 14.864 1.586 -14.892 1.00 88.38 83 HIS A O 1
ATOM 648 N N . LYS A 1 84 ? 12.784 1.522 -15.739 1.00 93.19 84 LYS A N 1
ATOM 649 C CA . LYS A 1 84 ? 12.197 2.496 -14.823 1.00 93.19 84 LYS A CA 1
ATOM 650 C C . LYS A 1 84 ? 11.196 1.796 -13.926 1.00 93.19 84 LYS A C 1
ATOM 652 O O . LYS A 1 84 ? 10.556 0.829 -14.338 1.00 93.19 84 LYS A O 1
ATOM 657 N N . TYR A 1 85 ? 11.032 2.305 -12.722 1.00 95.06 85 TYR A N 1
ATOM 658 C CA . TYR A 1 85 ? 10.030 1.851 -11.777 1.00 95.06 85 TYR A CA 1
ATOM 659 C C . TYR A 1 85 ? 8.843 2.803 -11.793 1.00 95.06 85 TYR A C 1
ATOM 661 O O . TYR A 1 85 ? 9.005 4.021 -11.818 1.00 95.06 85 TYR A O 1
ATOM 669 N N . TYR A 1 86 ? 7.651 2.234 -11.754 1.00 95.81 86 TYR A N 1
ATOM 670 C CA . TYR A 1 86 ? 6.389 2.949 -11.767 1.00 95.81 86 TYR A CA 1
ATOM 671 C C . TYR A 1 86 ? 5.590 2.570 -10.529 1.00 95.81 86 TYR A C 1
ATOM 673 O O . TYR A 1 86 ? 5.574 1.408 -10.117 1.00 95.81 86 TYR A O 1
ATOM 681 N N . LEU A 1 87 ? 4.923 3.564 -9.959 1.00 95.06 87 LEU A N 1
ATOM 682 C CA . LEU A 1 87 ? 3.924 3.411 -8.920 1.00 95.06 87 LEU A CA 1
ATOM 683 C C . LEU A 1 87 ? 2.631 4.050 -9.405 1.00 95.06 87 LEU A C 1
ATOM 685 O O . LEU A 1 87 ? 2.593 5.245 -9.697 1.00 95.06 87 LEU A O 1
ATOM 689 N N . GLU A 1 88 ? 1.573 3.258 -9.455 1.00 94.25 88 GLU A N 1
ATOM 690 C CA . GLU A 1 88 ? 0.219 3.710 -9.744 1.00 94.25 88 GLU A CA 1
ATOM 691 C C . GLU A 1 88 ? -0.605 3.658 -8.460 1.00 94.25 88 GLU A C 1
ATOM 693 O O . GLU A 1 88 ? -0.626 2.655 -7.744 1.00 94.25 88 GLU A O 1
ATOM 698 N N . LEU A 1 89 ? -1.261 4.770 -8.150 1.00 91.19 89 LEU A N 1
ATOM 699 C CA . LEU A 1 89 ? -2.136 4.909 -6.998 1.00 91.19 89 LEU A CA 1
ATOM 700 C C . LEU A 1 89 ? -3.584 4.838 -7.467 1.00 91.19 89 LEU A C 1
ATOM 702 O O . LEU A 1 89 ? -3.984 5.639 -8.307 1.00 91.19 89 LEU A O 1
ATOM 706 N N . TYR A 1 90 ? -4.377 3.954 -6.874 1.00 90.50 90 TYR A N 1
ATOM 707 C CA . TYR A 1 90 ? -5.802 3.797 -7.148 1.00 90.50 90 TYR A CA 1
ATOM 708 C C . TYR A 1 90 ? -6.634 4.041 -5.888 1.00 90.50 90 TYR A C 1
ATOM 710 O O . TYR A 1 90 ? -6.267 3.612 -4.790 1.00 90.50 90 TYR A O 1
ATOM 718 N N . ASP A 1 91 ? -7.785 4.693 -6.048 1.00 87.69 91 ASP A N 1
ATOM 719 C CA . ASP A 1 91 ? -8.837 4.695 -5.026 1.00 87.69 91 ASP A CA 1
ATOM 720 C C . ASP A 1 91 ? -9.561 3.343 -5.066 1.00 87.69 91 ASP A C 1
ATOM 722 O O . ASP A 1 91 ? -10.167 2.981 -6.076 1.00 87.69 91 ASP A O 1
ATOM 726 N N . ARG A 1 92 ? -9.539 2.599 -3.956 1.00 85.31 92 ARG A N 1
ATOM 727 C CA . ARG A 1 92 ? -10.174 1.277 -3.853 1.00 85.31 92 ARG A CA 1
ATOM 728 C C . ARG A 1 92 ? -11.696 1.326 -4.004 1.00 85.31 92 ARG A C 1
ATOM 730 O O . ARG A 1 92 ? -12.283 0.338 -4.431 1.00 85.31 92 ARG A O 1
ATOM 737 N N . LYS A 1 93 ? -12.352 2.427 -3.620 1.00 84.38 93 LYS A N 1
ATOM 738 C CA . LYS A 1 93 ? -13.819 2.546 -3.690 1.00 84.38 93 LYS A CA 1
ATOM 739 C C . LYS A 1 93 ? -14.291 2.802 -5.112 1.00 84.38 93 LYS A C 1
ATOM 741 O O . LYS A 1 93 ? -15.288 2.228 -5.536 1.00 84.38 93 LYS A O 1
ATOM 746 N N . ARG A 1 94 ? -13.596 3.691 -5.822 1.00 82.62 94 ARG A N 1
ATOM 747 C CA . ARG A 1 94 ? -13.972 4.111 -7.181 1.00 82.62 94 ARG A CA 1
ATOM 748 C C . ARG A 1 94 ? -13.287 3.290 -8.265 1.00 82.62 94 ARG A C 1
ATOM 750 O O . ARG A 1 94 ? -13.721 3.341 -9.408 1.00 82.62 94 ARG A O 1
ATOM 757 N N . ASN A 1 95 ? -12.236 2.553 -7.910 1.00 84.12 95 ASN A N 1
ATOM 758 C CA . ASN A 1 95 ? -11.349 1.859 -8.838 1.00 84.12 95 ASN A CA 1
ATOM 759 C C . ASN A 1 95 ? -10.782 2.797 -9.923 1.00 84.12 95 ASN A C 1
ATOM 761 O O . ASN A 1 95 ? -10.621 2.419 -11.080 1.00 84.12 95 ASN A O 1
ATOM 765 N N . VAL A 1 96 ? -10.531 4.056 -9.551 1.00 86.06 96 VAL A N 1
ATOM 766 C CA . VAL A 1 96 ? -10.004 5.093 -10.445 1.00 86.06 96 VAL A CA 1
ATOM 767 C C . VAL A 1 96 ? -8.549 5.356 -10.089 1.00 86.06 96 VAL A C 1
ATOM 769 O O . VAL A 1 96 ? -8.202 5.485 -8.912 1.00 86.06 96 VAL A O 1
ATOM 772 N N . GLN A 1 97 ? -7.709 5.456 -11.117 1.00 87.00 97 GLN A N 1
ATOM 773 C CA . GLN A 1 97 ? -6.313 5.839 -10.975 1.00 87.00 97 GLN A CA 1
ATOM 774 C C . GLN A 1 97 ? -6.216 7.304 -10.555 1.00 87.00 97 GLN A C 1
ATOM 776 O O . GLN A 1 97 ? -6.706 8.205 -11.232 1.00 87.00 97 GLN A O 1
ATOM 781 N N . PHE A 1 98 ? -5.574 7.530 -9.421 1.00 85.19 98 PHE A N 1
ATOM 782 C CA . PHE A 1 98 ? -5.387 8.840 -8.827 1.00 85.19 98 PHE A CA 1
ATOM 783 C C . PHE A 1 98 ? -4.086 9.497 -9.291 1.00 85.19 98 PHE A C 1
ATOM 785 O O . PHE A 1 98 ? -4.060 10.694 -9.564 1.00 85.19 98 PHE A O 1
ATOM 792 N N . ALA A 1 99 ? -2.995 8.729 -9.362 1.00 87.31 99 ALA A N 1
ATOM 793 C CA . ALA A 1 99 ? -1.686 9.250 -9.738 1.00 87.31 99 ALA A CA 1
ATOM 794 C C . ALA A 1 99 ? -0.762 8.155 -10.278 1.00 87.31 99 ALA A C 1
ATOM 796 O O . ALA A 1 99 ? -0.895 6.986 -9.916 1.00 87.31 99 ALA A O 1
ATOM 797 N N . THR A 1 100 ? 0.219 8.573 -11.076 1.00 92.50 100 THR A N 1
ATOM 798 C CA . THR A 1 100 ? 1.366 7.755 -11.477 1.00 92.50 100 THR A CA 1
ATOM 799 C C . THR A 1 100 ? 2.643 8.489 -11.118 1.00 92.50 100 THR A C 1
ATOM 801 O O . THR A 1 100 ? 2.785 9.672 -11.423 1.00 92.50 100 THR A O 1
ATOM 804 N N . VAL A 1 101 ? 3.570 7.786 -10.479 1.00 92.12 101 VAL A N 1
ATOM 805 C CA . VAL A 1 101 ? 4.900 8.292 -10.140 1.00 92.12 101 VAL A CA 1
ATOM 806 C C . VAL A 1 101 ? 5.927 7.368 -10.770 1.00 92.12 101 VAL A C 1
ATOM 808 O O . VAL A 1 101 ? 5.829 6.152 -10.628 1.00 92.12 101 VAL A O 1
ATOM 811 N N . GLU A 1 102 ? 6.912 7.937 -11.454 1.00 94.19 102 GLU A N 1
ATOM 812 C CA . GLU A 1 102 ? 8.021 7.180 -12.031 1.00 94.19 102 GLU A CA 1
ATOM 813 C C . GLU A 1 102 ? 9.342 7.490 -11.325 1.00 94.19 102 GLU A C 1
ATOM 815 O O . GLU A 1 102 ? 9.553 8.594 -10.821 1.00 94.19 102 GLU A O 1
ATOM 820 N N . GLN A 1 103 ? 10.225 6.496 -11.282 1.00 93.94 103 GLN A N 1
ATOM 821 C CA . GLN A 1 103 ? 11.586 6.594 -10.766 1.00 93.94 103 GLN A CA 1
ATOM 822 C C . GLN A 1 103 ? 12.545 5.823 -11.664 1.00 93.94 103 GLN A C 1
ATOM 824 O O . GLN A 1 103 ? 12.229 4.721 -12.107 1.00 93.94 103 GLN A O 1
ATOM 829 N N . LEU A 1 104 ? 13.726 6.382 -11.929 1.00 88.81 104 LEU A N 1
ATOM 830 C CA . LEU A 1 104 ? 14.695 5.755 -12.831 1.00 88.81 104 LEU A CA 1
ATOM 831 C C . LEU A 1 104 ? 15.581 4.736 -12.107 1.00 88.81 104 LEU A C 1
ATOM 833 O O . LEU A 1 104 ? 15.659 3.592 -12.533 1.00 88.81 104 LEU A O 1
ATOM 837 N N . ASP A 1 105 ? 16.196 5.124 -10.990 1.00 83.56 105 ASP A N 1
ATOM 838 C CA . ASP A 1 105 ? 17.292 4.329 -10.418 1.00 83.56 105 ASP A CA 1
ATOM 839 C C . ASP A 1 105 ? 16.850 3.388 -9.293 1.00 83.56 105 ASP A C 1
ATOM 841 O O . ASP A 1 105 ? 17.421 2.315 -9.099 1.00 83.56 105 ASP A O 1
ATOM 845 N N . SER A 1 106 ? 15.823 3.770 -8.529 1.00 90.12 106 SER A N 1
ATOM 846 C CA . SER A 1 106 ? 15.364 2.984 -7.382 1.00 90.12 106 SER A CA 1
ATOM 847 C C . SER A 1 106 ? 13.848 3.062 -7.183 1.00 90.12 106 SER A C 1
ATOM 849 O O . SER A 1 106 ? 13.260 4.125 -7.384 1.00 90.12 106 SER A O 1
ATOM 851 N N . PRO A 1 107 ? 13.196 1.968 -6.748 1.00 92.19 107 PRO A N 1
ATOM 852 C CA . PRO A 1 107 ? 11.762 1.938 -6.468 1.00 92.19 107 PRO A CA 1
ATOM 853 C C . PRO A 1 107 ? 11.454 2.592 -5.109 1.00 92.19 107 PRO A C 1
ATOM 855 O O . PRO A 1 107 ? 11.023 1.938 -4.158 1.00 92.19 107 PRO A O 1
ATOM 858 N N . SER A 1 108 ? 11.718 3.897 -5.005 1.00 93.12 108 SER A N 1
ATOM 859 C CA . SER A 1 108 ? 11.414 4.727 -3.838 1.00 93.12 108 SER A CA 1
ATOM 860 C C . SER A 1 108 ? 10.529 5.898 -4.248 1.00 93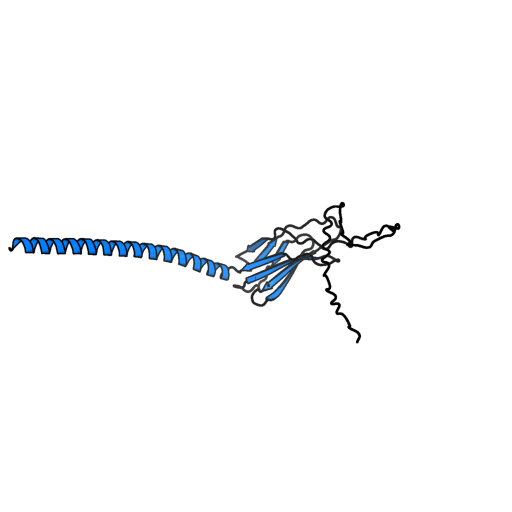.12 108 SER A C 1
ATOM 862 O O . SER A 1 108 ? 10.968 6.854 -4.891 1.00 93.12 108 SER A O 1
ATOM 864 N N . PHE A 1 109 ? 9.275 5.848 -3.830 1.00 92.62 109 PHE A N 1
ATOM 865 C CA . PHE A 1 109 ? 8.234 6.769 -4.252 1.00 92.62 109 PHE A CA 1
ATOM 866 C C . PHE A 1 109 ? 7.747 7.592 -3.068 1.00 92.62 109 PHE A C 1
ATOM 868 O O . PHE A 1 109 ? 7.482 7.059 -1.992 1.00 92.62 109 PHE A O 1
ATOM 875 N N . SER A 1 110 ? 7.595 8.896 -3.276 1.00 89.31 110 SER A N 1
ATOM 876 C CA . SER A 1 110 ? 6.965 9.793 -2.312 1.00 89.31 110 SER A CA 1
ATOM 877 C C . SER A 1 110 ? 5.706 10.358 -2.943 1.00 89.31 110 SER A C 1
ATOM 879 O O . SER A 1 110 ? 5.774 11.158 -3.874 1.00 89.31 110 SER A O 1
ATOM 881 N N . VAL A 1 111 ? 4.555 9.935 -2.435 1.00 86.38 111 VAL A N 1
ATOM 882 C CA . VAL A 1 111 ? 3.255 10.473 -2.818 1.00 86.38 111 VAL A CA 1
ATOM 883 C C . VAL A 1 111 ? 2.819 11.424 -1.715 1.00 86.38 111 VAL A C 1
ATOM 885 O O . VAL A 1 111 ? 2.207 11.042 -0.718 1.00 86.38 111 VAL A O 1
ATOM 888 N N . SER A 1 112 ? 3.180 12.688 -1.892 1.00 78.56 112 SER A N 1
ATOM 889 C CA . SER A 1 112 ? 2.669 13.794 -1.093 1.00 78.56 112 SER A CA 1
ATOM 890 C C . SER A 1 112 ? 1.784 14.642 -1.985 1.00 78.56 112 SER A C 1
ATOM 892 O O . SER A 1 112 ? 2.270 15.206 -2.965 1.00 78.56 112 SER A O 1
ATOM 894 N N . ASN A 1 113 ? 0.500 14.753 -1.664 1.00 64.06 113 ASN A N 1
ATOM 895 C CA . ASN A 1 113 ? -0.341 15.742 -2.317 1.00 64.06 113 ASN A CA 1
ATOM 896 C C . ASN A 1 113 ? -1.302 16.373 -1.308 1.00 64.06 113 ASN A C 1
ATOM 898 O O . ASN A 1 113 ? -1.799 15.712 -0.397 1.00 64.06 113 ASN A O 1
ATOM 902 N N . THR A 1 114 ? -1.602 17.650 -1.514 1.00 55.75 114 THR A N 1
ATOM 903 C CA . THR A 1 114 ? -2.621 18.426 -0.792 1.00 55.75 114 THR A CA 1
ATOM 904 C C . THR A 1 114 ? -4.049 17.923 -1.037 1.00 55.75 114 THR A C 1
ATOM 906 O O . THR A 1 114 ? -4.984 18.420 -0.417 1.00 55.75 114 THR A O 1
ATOM 909 N N . HIS A 1 115 ? -4.226 16.924 -1.909 1.00 56.53 115 HIS A N 1
ATOM 910 C CA . HIS A 1 115 ? -5.525 16.446 -2.384 1.00 56.53 115 HIS A CA 1
ATOM 911 C C . HIS A 1 115 ? -5.804 14.962 -2.134 1.00 56.53 115 HIS A C 1
ATOM 913 O O . HIS A 1 115 ? -6.809 14.479 -2.646 1.00 56.53 115 HIS A O 1
ATOM 919 N N . LEU A 1 116 ? -4.977 14.223 -1.376 1.00 73.44 116 LEU A N 1
ATOM 920 C CA . LEU A 1 116 ? -5.377 12.859 -1.010 1.00 73.44 116 LEU A CA 1
ATOM 921 C C . LEU A 1 116 ? -6.625 12.928 -0.115 1.00 73.44 116 LEU A C 1
ATOM 923 O O . LEU A 1 116 ? -6.558 13.518 0.972 1.00 73.44 116 LEU A O 1
ATOM 927 N N . PRO A 1 117 ? -7.767 12.361 -0.547 1.00 72.50 117 PRO A N 1
ATOM 928 C CA . PRO A 1 117 ? -8.972 12.374 0.259 1.00 72.50 117 PRO A CA 1
ATOM 929 C C . PRO A 1 117 ? -8.727 11.620 1.567 1.00 72.50 117 PRO A C 1
ATOM 931 O O . PRO A 1 117 ? -8.234 10.492 1.606 1.00 72.50 117 PRO A O 1
ATOM 934 N N . GLN A 1 118 ? -9.053 12.281 2.675 1.00 70.94 118 GLN A N 1
ATOM 935 C CA . GLN A 1 118 ? -8.986 11.667 3.994 1.00 70.94 118 GLN A CA 1
ATOM 936 C C . GLN A 1 118 ? -10.103 10.627 4.127 1.00 70.94 118 GLN A C 1
ATOM 938 O O . GLN A 1 118 ? -11.210 10.848 3.642 1.00 70.94 118 GLN A O 1
ATOM 943 N N . ASN A 1 119 ? -9.851 9.552 4.879 1.00 69.69 119 ASN A N 1
ATOM 944 C CA . ASN A 1 119 ? -10.810 8.469 5.136 1.00 69.69 119 ASN A CA 1
ATOM 945 C C . ASN A 1 119 ? -11.145 7.601 3.901 1.00 69.69 119 ASN A C 1
ATOM 947 O O . ASN A 1 119 ? -12.241 7.040 3.789 1.00 69.69 119 ASN A O 1
ATOM 951 N N . GLU A 1 120 ? -10.193 7.484 2.977 1.00 77.81 120 GLU A N 1
ATOM 952 C CA . GLU A 1 120 ? -10.230 6.531 1.870 1.00 77.81 120 GLU A CA 1
ATOM 953 C C . GLU A 1 120 ? -9.128 5.469 1.978 1.00 77.81 120 GLU A C 1
ATOM 955 O O . GLU A 1 120 ? -8.138 5.619 2.709 1.00 77.81 120 GLU A O 1
ATOM 960 N N . SER A 1 121 ? -9.375 4.361 1.283 1.00 83.81 121 SER A N 1
ATOM 961 C CA . SER A 1 121 ? -8.490 3.208 1.164 1.00 83.81 121 SER A CA 1
ATOM 962 C C . SER A 1 121 ? -7.873 3.210 -0.226 1.00 83.81 121 SER A C 1
ATOM 964 O O . SER A 1 121 ? -8.596 3.346 -1.215 1.00 83.81 121 SER A O 1
ATOM 966 N N . PHE A 1 122 ? -6.563 3.028 -0.293 1.00 88.19 122 PHE A N 1
ATOM 967 C CA . PHE A 1 122 ? -5.786 3.151 -1.515 1.00 88.19 122 PHE A CA 1
ATOM 968 C C . PHE A 1 122 ? -5.103 1.836 -1.874 1.00 88.19 122 PHE A C 1
ATOM 970 O O . PHE A 1 122 ? -4.670 1.092 -0.989 1.00 88.19 122 PHE A O 1
ATOM 977 N N . ILE A 1 123 ? -4.989 1.586 -3.176 1.00 91.88 123 ILE A N 1
ATOM 978 C CA . ILE A 1 123 ? -4.235 0.474 -3.754 1.00 91.88 123 ILE A CA 1
ATOM 979 C C . ILE A 1 123 ? -3.027 1.062 -4.483 1.00 91.88 123 ILE A C 1
ATOM 981 O O . ILE A 1 123 ? -3.172 1.950 -5.318 1.00 91.88 123 ILE A O 1
ATOM 985 N N . PHE A 1 124 ? -1.840 0.571 -4.154 1.00 93.00 124 PHE A N 1
ATOM 986 C CA . PHE A 1 124 ? -0.581 0.915 -4.799 1.00 93.00 124 PHE A CA 1
ATOM 987 C C . PHE A 1 124 ? -0.173 -0.255 -5.680 1.00 93.00 124 PHE A C 1
ATOM 989 O O . PHE A 1 124 ? -0.010 -1.367 -5.182 1.00 93.00 124 PHE A O 1
ATOM 996 N N . VAL A 1 125 ? 0.003 -0.001 -6.970 1.00 95.00 125 VAL A N 1
ATOM 997 C CA . VAL A 1 125 ? 0.488 -0.979 -7.943 1.00 95.00 125 VAL A CA 1
ATOM 998 C C . VAL A 1 125 ? 1.891 -0.556 -8.354 1.00 95.00 125 VAL A C 1
ATOM 1000 O O . VAL A 1 125 ? 2.076 0.511 -8.935 1.00 95.00 125 VAL A O 1
ATOM 1003 N N . ILE A 1 126 ? 2.891 -1.366 -8.012 1.00 96.12 126 ILE A N 1
ATOM 1004 C CA . ILE A 1 126 ? 4.302 -1.095 -8.292 1.00 96.12 126 ILE A CA 1
ATOM 1005 C C . ILE A 1 126 ? 4.812 -2.085 -9.337 1.00 96.12 126 ILE A C 1
ATOM 1007 O O . ILE A 1 126 ? 4.611 -3.291 -9.210 1.00 96.12 126 ILE A O 1
ATOM 1011 N N . TYR A 1 127 ? 5.507 -1.593 -10.359 1.00 95.00 127 TYR A N 1
ATOM 1012 C CA . TYR A 1 127 ? 6.124 -2.434 -11.386 1.00 95.00 127 TYR A CA 1
ATOM 1013 C C . TYR A 1 127 ? 7.362 -1.771 -11.990 1.00 95.00 127 TYR A C 1
ATOM 1015 O O . TYR A 1 127 ? 7.567 -0.564 -11.871 1.00 95.00 127 TYR A O 1
ATOM 1023 N N . ALA A 1 128 ? 8.193 -2.561 -12.661 1.00 93.88 128 ALA A N 1
ATOM 1024 C CA . ALA A 1 128 ? 9.291 -2.082 -13.488 1.00 93.88 128 ALA A CA 1
ATOM 1025 C C . ALA A 1 128 ? 8.908 -2.171 -14.973 1.00 93.88 128 ALA A C 1
ATOM 1027 O O . ALA A 1 128 ? 8.193 -3.081 -15.387 1.00 93.88 128 ALA A O 1
ATOM 1028 N N . LYS A 1 129 ? 9.371 -1.232 -15.794 1.00 92.44 129 LYS A N 1
ATOM 1029 C CA . LYS A 1 129 ? 9.111 -1.204 -17.237 1.00 92.44 129 LYS A CA 1
ATOM 1030 C C . LYS A 1 129 ? 10.380 -0.836 -18.000 1.00 92.44 129 LYS A C 1
ATOM 1032 O O . LYS A 1 129 ? 11.099 0.085 -17.614 1.00 92.44 129 LYS A O 1
ATOM 1037 N N . ASN A 1 130 ? 10.638 -1.552 -19.088 1.00 90.12 130 ASN A N 1
ATOM 1038 C CA . ASN A 1 130 ? 11.683 -1.247 -20.062 1.00 90.12 130 ASN A CA 1
ATOM 1039 C C . ASN A 1 130 ? 11.087 -1.228 -21.480 1.00 90.12 130 ASN A C 1
ATOM 1041 O O . ASN A 1 130 ? 9.871 -1.313 -21.658 1.00 90.12 130 ASN A O 1
ATOM 1045 N N . GLU A 1 131 ? 11.946 -1.120 -22.491 1.00 88.31 131 GLU A N 1
ATOM 1046 C CA . GLU A 1 131 ? 11.551 -1.148 -23.906 1.00 88.31 131 GLU A CA 1
ATOM 1047 C C . GLU A 1 131 ? 10.868 -2.456 -24.331 1.00 88.31 131 GLU A C 1
ATOM 1049 O O . GLU A 1 131 ? 10.075 -2.455 -25.266 1.00 88.31 131 GLU A O 1
ATOM 1054 N N . ASN A 1 132 ? 11.157 -3.568 -23.647 1.00 86.25 132 ASN A N 1
ATOM 1055 C CA . ASN A 1 132 ? 10.588 -4.876 -23.966 1.00 86.25 132 ASN A CA 1
ATOM 1056 C C . ASN A 1 132 ? 9.211 -5.083 -23.317 1.00 86.25 132 ASN A C 1
ATOM 1058 O O . ASN A 1 132 ? 8.449 -5.932 -23.768 1.00 86.25 132 ASN A O 1
A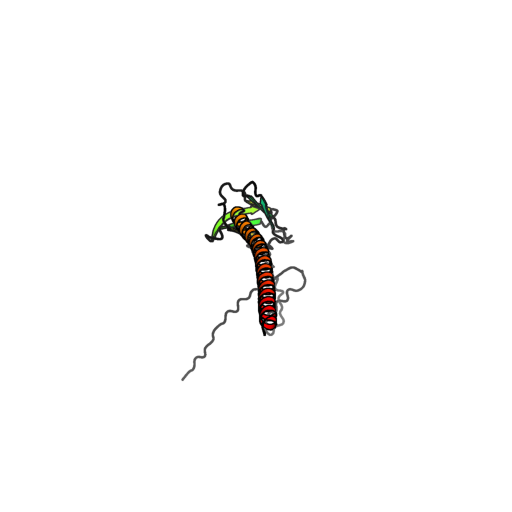TOM 1062 N N . GLY A 1 133 ? 8.892 -4.353 -22.242 1.00 88.50 133 GLY A N 1
ATOM 1063 C CA . GLY A 1 133 ? 7.601 -4.471 -21.574 1.00 88.50 133 GLY A CA 1
ATOM 1064 C C . GLY A 1 133 ? 7.616 -4.154 -20.083 1.00 88.50 133 GLY A C 1
ATOM 1065 O O . GLY A 1 133 ? 8.551 -3.561 -19.541 1.00 88.50 133 GLY A O 1
ATOM 1066 N N . LYS A 1 134 ? 6.519 -4.543 -19.429 1.00 91.81 134 LYS A N 1
ATOM 1067 C CA . LYS A 1 134 ? 6.231 -4.333 -18.005 1.00 91.81 134 LYS A CA 1
ATOM 1068 C C . LYS A 1 134 ? 6.469 -5.631 -17.225 1.00 91.81 134 LYS A C 1
ATOM 1070 O O . LYS A 1 134 ? 6.128 -6.706 -17.702 1.00 91.81 134 LYS A O 1
ATOM 1075 N N . SER A 1 135 ? 7.066 -5.524 -16.042 1.00 92.44 135 SER A N 1
ATOM 1076 C CA . SER A 1 135 ? 7.238 -6.636 -15.107 1.00 92.44 135 SER A CA 1
ATOM 1077 C C . SER A 1 135 ? 5.905 -7.085 -14.516 1.00 92.44 135 SER A C 1
ATOM 1079 O O . SER A 1 135 ? 4.900 -6.384 -14.614 1.00 92.44 135 SER A O 1
ATOM 1081 N N . ALA A 1 136 ? 5.927 -8.193 -13.773 1.00 92.06 136 ALA A N 1
ATOM 1082 C CA . ALA A 1 136 ? 4.853 -8.490 -12.831 1.00 92.06 136 ALA A CA 1
ATOM 1083 C C . ALA A 1 136 ? 4.612 -7.309 -11.866 1.00 92.06 136 ALA A C 1
ATOM 1085 O O . ALA A 1 136 ? 5.522 -6.522 -11.578 1.00 92.06 136 ALA A O 1
ATOM 1086 N N . GLU A 1 137 ? 3.378 -7.196 -11.390 1.00 94.19 137 GLU A N 1
ATOM 1087 C CA . GLU A 1 137 ? 2.935 -6.129 -10.498 1.00 94.19 137 GLU A CA 1
ATOM 1088 C C . GLU A 1 137 ? 3.027 -6.561 -9.035 1.00 94.19 137 GLU A C 1
ATOM 1090 O O . GLU A 1 137 ? 2.692 -7.691 -8.677 1.00 94.19 137 GLU A O 1
ATOM 1095 N N . VAL A 1 138 ? 3.445 -5.634 -8.179 1.00 94.12 138 VAL A N 1
ATOM 1096 C CA . VAL A 1 138 ? 3.363 -5.759 -6.726 1.00 94.12 138 VAL A CA 1
ATOM 1097 C C . VAL A 1 138 ? 2.237 -4.859 -6.253 1.00 94.12 138 VAL A C 1
ATOM 1099 O O . VAL A 1 138 ? 2.283 -3.647 -6.456 1.00 94.12 138 VAL A O 1
ATOM 1102 N N . VAL A 1 139 ? 1.226 -5.450 -5.625 1.00 93.25 139 VAL A N 1
ATOM 1103 C CA . VAL A 1 139 ? 0.039 -4.728 -5.167 1.00 93.25 139 VAL A CA 1
ATOM 1104 C C . VAL A 1 139 ? 0.071 -4.606 -3.652 1.00 93.25 139 VAL A C 1
ATOM 1106 O O . VAL A 1 139 ? 0.108 -5.609 -2.940 1.00 93.25 139 VAL A O 1
ATOM 1109 N N . LEU A 1 140 ? 0.026 -3.375 -3.153 1.00 90.56 140 LEU A N 1
ATOM 1110 C CA . LEU A 1 140 ? -0.076 -3.067 -1.730 1.00 90.56 140 LEU A CA 1
ATOM 1111 C C . LEU A 1 140 ? -1.360 -2.286 -1.460 1.00 90.56 140 LEU A C 1
ATOM 1113 O O . LEU A 1 140 ? -1.782 -1.464 -2.267 1.00 90.56 140 LEU A O 1
ATOM 1117 N N . SER A 1 141 ? -1.977 -2.505 -0.303 1.00 87.25 141 SER A N 1
ATOM 1118 C CA . SER A 1 141 ? -3.186 -1.787 0.111 1.00 87.25 141 SER A CA 1
ATOM 1119 C C . SER A 1 141 ? -2.940 -1.083 1.437 1.00 87.25 141 SER A C 1
ATOM 1121 O O . SER A 1 141 ? -2.389 -1.679 2.360 1.00 87.25 141 SER A O 1
ATOM 1123 N N . THR A 1 142 ? -3.393 0.164 1.560 1.00 82.00 142 THR A N 1
ATOM 1124 C CA . THR A 1 142 ? -3.366 0.897 2.834 1.00 82.00 142 THR A CA 1
ATOM 1125 C C . THR A 1 142 ? -4.629 1.727 3.029 1.00 82.00 142 THR A C 1
ATOM 1127 O O . THR A 1 142 ? -5.353 2.034 2.081 1.00 82.00 142 THR A O 1
ATOM 1130 N N . GLU A 1 143 ? -4.893 2.108 4.270 1.00 75.19 143 GLU A N 1
ATOM 1131 C CA . GLU A 1 143 ? -6.023 2.955 4.643 1.00 75.19 143 GLU A CA 1
ATOM 1132 C C . GLU A 1 143 ? -5.509 4.246 5.280 1.00 75.19 143 GLU A C 1
ATOM 1134 O O . GLU A 1 143 ? -4.483 4.266 5.957 1.00 75.19 143 GLU A O 1
ATOM 1139 N N . THR A 1 144 ? -6.209 5.357 5.068 1.00 67.31 144 THR A N 1
ATOM 1140 C CA . THR A 1 144 ? -5.839 6.628 5.708 1.00 67.31 144 THR A CA 1
ATOM 1141 C C . THR A 1 144 ? -6.202 6.661 7.195 1.00 67.31 144 THR A C 1
ATOM 1143 O O . THR A 1 144 ? -7.140 6.011 7.656 1.00 67.31 144 THR A O 1
ATOM 1146 N N . GLU A 1 145 ? -5.476 7.479 7.963 1.00 63.19 145 GLU A N 1
ATOM 1147 C CA . GLU A 1 145 ? -5.486 7.487 9.434 1.00 63.19 145 GLU A CA 1
ATOM 1148 C C . GLU A 1 145 ? -6.879 7.626 10.076 1.00 63.19 145 GLU A C 1
ATOM 1150 O O . GLU A 1 145 ? -7.148 6.982 11.087 1.00 63.19 145 GLU A O 1
ATOM 1155 N N . LYS A 1 146 ? -7.798 8.419 9.505 1.00 56.31 146 LYS A N 1
ATOM 1156 C CA . LYS A 1 146 ? -9.167 8.543 10.051 1.00 56.31 146 LYS A CA 1
ATOM 1157 C C . LYS A 1 146 ? -9.930 7.215 10.035 1.00 56.31 146 LYS A C 1
ATOM 1159 O O . LYS A 1 146 ? -10.718 6.970 10.946 1.00 56.31 146 LYS A O 1
ATOM 1164 N N . MET A 1 147 ? -9.670 6.362 9.048 1.00 54.59 147 MET A N 1
ATOM 1165 C CA . MET A 1 147 ? -10.276 5.036 8.951 1.00 54.59 147 MET A CA 1
ATOM 1166 C C . MET A 1 147 ? -9.632 4.075 9.959 1.00 54.59 147 MET A C 1
ATOM 1168 O O . MET A 1 147 ? -10.348 3.385 10.684 1.00 54.59 147 MET A O 1
ATOM 1172 N N . MET A 1 148 ? -8.301 4.126 10.111 1.00 54.16 148 MET A N 1
ATOM 1173 C CA . MET A 1 148 ? -7.583 3.335 11.122 1.00 54.16 148 MET A CA 1
ATOM 1174 C C . MET A 1 148 ? -7.983 3.704 12.559 1.00 54.16 148 MET A C 1
ATOM 1176 O O . MET A 1 148 ? -8.210 2.811 13.370 1.00 54.16 148 MET A O 1
ATOM 1180 N N . ARG A 1 149 ? -8.131 4.999 12.880 1.00 55.12 149 ARG A N 1
ATOM 1181 C CA . ARG A 1 149 ? -8.572 5.448 14.215 1.00 55.12 149 ARG A CA 1
ATOM 1182 C C . ARG A 1 149 ? -9.978 4.967 14.552 1.00 55.12 149 ARG A C 1
ATOM 1184 O O . ARG A 1 149 ? -10.195 4.513 15.665 1.00 55.12 149 ARG A O 1
ATOM 1191 N N . ARG A 1 150 ? -10.918 5.021 13.599 1.00 54.19 150 ARG A N 1
ATOM 1192 C CA . ARG A 1 150 ? -12.275 4.489 13.817 1.00 54.19 150 ARG A CA 1
ATOM 1193 C C . ARG A 1 150 ? -12.262 2.994 14.107 1.00 54.19 150 ARG A C 1
ATOM 1195 O O . ARG A 1 150 ? -13.081 2.534 14.885 1.00 54.19 150 ARG A O 1
ATOM 1202 N N . LYS A 1 151 ? -11.344 2.244 13.499 1.00 50.88 151 LYS A N 1
ATOM 1203 C CA . LYS A 1 151 ? -11.224 0.807 13.745 1.00 50.88 151 LYS A CA 1
ATOM 1204 C C . LYS A 1 151 ? -10.574 0.501 15.100 1.00 50.88 151 LYS A C 1
ATOM 1206 O O . LYS A 1 151 ? -11.074 -0.357 15.811 1.00 50.88 151 LYS A O 1
ATOM 1211 N N . ALA A 1 152 ? -9.542 1.250 15.489 1.00 56.16 152 ALA A N 1
ATOM 1212 C CA . ALA A 1 152 ? -8.908 1.113 16.803 1.00 56.16 152 ALA A CA 1
ATOM 1213 C C . ALA A 1 152 ? -9.854 1.479 17.966 1.00 56.16 152 ALA A C 1
ATOM 1215 O O . ALA A 1 152 ? -9.866 0.799 18.984 1.00 56.16 152 ALA A O 1
ATOM 1216 N N . ASP A 1 153 ? -10.693 2.504 17.790 1.00 54.53 153 ASP A N 1
ATOM 1217 C CA . ASP A 1 153 ? -11.691 2.918 18.790 1.00 54.53 153 ASP A CA 1
ATOM 1218 C C . ASP A 1 153 ? -12.783 1.848 19.007 1.00 54.53 153 ASP A C 1
ATOM 1220 O O . ASP A 1 153 ? -13.262 1.629 20.120 1.00 54.53 153 ASP A O 1
ATOM 1224 N N . ILE A 1 154 ? -13.132 1.099 17.953 1.00 56.72 154 ILE A N 1
ATOM 1225 C CA . ILE A 1 154 ? -14.064 -0.033 18.060 1.00 56.72 154 ILE A CA 1
ATOM 1226 C C . ILE A 1 154 ? -13.444 -1.173 18.883 1.00 56.72 154 ILE A C 1
ATOM 1228 O O . ILE A 1 154 ? -14.134 -1.746 19.730 1.00 56.72 154 ILE A O 1
ATOM 1232 N N . ASP A 1 155 ? -12.156 -1.471 18.705 1.00 54.53 155 ASP A N 1
ATOM 1233 C CA . ASP A 1 155 ? -11.504 -2.566 19.432 1.00 54.53 155 ASP A CA 1
ATOM 1234 C C . ASP A 1 155 ? -11.327 -2.258 20.930 1.00 54.53 155 ASP A C 1
ATOM 1236 O O . ASP A 1 155 ? -11.608 -3.126 21.762 1.00 54.53 155 ASP A O 1
ATOM 1240 N N . ASP A 1 156 ? -10.989 -1.023 21.313 1.00 57.28 156 ASP A N 1
ATOM 1241 C CA . ASP A 1 156 ? -10.871 -0.649 22.734 1.00 57.28 156 ASP A CA 1
ATOM 1242 C C . ASP A 1 156 ? -12.227 -0.653 23.464 1.00 57.28 156 ASP A C 1
ATOM 1244 O O . ASP A 1 156 ? -12.321 -1.055 24.633 1.00 57.28 156 ASP A O 1
ATOM 1248 N N . SER A 1 157 ? -13.310 -0.296 22.765 1.00 59.41 157 SER A N 1
ATOM 1249 C CA . SER A 1 157 ? -14.665 -0.375 23.326 1.00 59.41 157 SER A CA 1
ATOM 1250 C C . SER A 1 157 ? -15.081 -1.818 23.653 1.00 59.41 157 SER A C 1
ATOM 1252 O O . SER A 1 157 ? -15.794 -2.064 24.632 1.00 59.41 157 SER A O 1
ATOM 1254 N N . SER A 1 158 ? -14.577 -2.802 22.899 1.00 60.66 158 SER A N 1
ATOM 1255 C CA . SER A 1 158 ? -14.886 -4.217 23.120 1.00 60.66 158 SER A CA 1
ATOM 1256 C C . SER A 1 158 ? -14.245 -4.771 24.402 1.00 60.66 158 SER A C 1
ATOM 1258 O O . SER A 1 158 ? -14.902 -5.483 25.165 1.00 60.66 158 SER A O 1
ATOM 1260 N N . LEU A 1 159 ? -13.004 -4.378 24.714 1.00 62.12 159 LEU A N 1
ATOM 1261 C CA . LEU A 1 159 ? -12.285 -4.816 25.917 1.00 62.12 159 LEU A CA 1
ATOM 1262 C C . LEU A 1 159 ? -12.869 -4.222 27.205 1.00 62.12 159 LEU A C 1
ATOM 1264 O O . LEU A 1 159 ? -12.963 -4.915 28.225 1.00 62.12 159 LEU A O 1
ATOM 1268 N N . LEU A 1 160 ? -13.298 -2.958 27.160 1.00 63.69 160 LEU A N 1
ATOM 1269 C CA . LEU A 1 160 ? -14.001 -2.317 28.275 1.00 63.69 160 LEU A CA 1
ATOM 1270 C C . LEU A 1 160 ? -15.351 -2.991 28.548 1.00 63.69 160 LEU A C 1
ATOM 1272 O O . LEU A 1 160 ? -15.672 -3.260 29.708 1.00 63.69 160 LEU A O 1
ATOM 1276 N N . ASN A 1 161 ? -16.092 -3.354 27.498 1.00 72.75 161 ASN A N 1
ATOM 1277 C CA . ASN A 1 161 ? -17.354 -4.080 27.640 1.00 72.75 161 ASN A CA 1
ATOM 1278 C C . ASN A 1 161 ? -17.155 -5.462 28.281 1.00 72.75 161 ASN A C 1
ATOM 1280 O O . ASN A 1 161 ? -17.895 -5.820 29.196 1.00 72.75 161 ASN A O 1
ATOM 1284 N N . VAL A 1 162 ? -16.118 -6.211 27.889 1.00 76.75 162 VAL A N 1
ATOM 1285 C CA . VAL A 1 162 ? -15.821 -7.526 28.491 1.00 76.75 162 VAL A CA 1
ATOM 1286 C C . VAL A 1 162 ? -15.482 -7.404 29.983 1.00 76.75 162 VAL A C 1
ATOM 1288 O O . VAL A 1 162 ? -15.980 -8.192 30.790 1.00 76.75 162 VAL A O 1
ATOM 1291 N N . ARG A 1 163 ? -14.694 -6.394 30.384 1.00 79.81 163 ARG A N 1
ATOM 1292 C CA . ARG A 1 163 ? -14.376 -6.160 31.807 1.00 79.81 163 ARG A CA 1
ATOM 1293 C C . ARG A 1 163 ? -15.612 -5.806 32.632 1.00 79.81 163 ARG A C 1
ATOM 1295 O O . ARG A 1 163 ? -15.760 -6.311 33.742 1.00 79.81 163 ARG A O 1
ATOM 1302 N N . LEU A 1 164 ? -16.507 -4.976 32.099 1.00 83.56 164 LEU A N 1
ATOM 1303 C CA . LEU A 1 164 ? -17.741 -4.605 32.796 1.00 83.56 164 LEU A CA 1
ATOM 1304 C C . LEU A 1 164 ? -18.683 -5.808 32.951 1.00 83.56 164 LEU A C 1
ATOM 1306 O O . LEU A 1 164 ? -19.210 -6.028 34.041 1.00 83.56 164 LEU A O 1
ATOM 1310 N N . ILE A 1 165 ? -18.835 -6.635 31.913 1.00 85.00 165 ILE A N 1
ATOM 1311 C CA . ILE A 1 165 ? -19.661 -7.855 31.965 1.00 85.00 165 ILE A CA 1
ATOM 1312 C C . ILE A 1 165 ? -19.124 -8.851 33.013 1.00 85.00 165 ILE A C 1
ATOM 1314 O O . ILE A 1 165 ? -19.903 -9.463 33.750 1.00 85.00 165 ILE A O 1
ATOM 1318 N N . ALA A 1 166 ? -17.800 -8.980 33.144 1.00 85.88 166 ALA A N 1
ATOM 1319 C CA . ALA A 1 166 ? -17.181 -9.842 34.154 1.00 85.88 166 ALA A CA 1
ATOM 1320 C C . ALA A 1 166 ? -17.490 -9.393 35.598 1.00 85.88 166 ALA A C 1
ATOM 1322 O O . ALA A 1 166 ? -17.738 -10.223 36.469 1.00 85.88 166 ALA A O 1
ATOM 1323 N N . ILE A 1 167 ? -17.535 -8.085 35.864 1.00 88.69 167 ILE A N 1
ATOM 1324 C CA . ILE A 1 167 ? -17.853 -7.564 37.205 1.00 88.69 167 ILE A CA 1
ATOM 1325 C C . ILE A 1 167 ? -19.320 -7.844 37.563 1.00 88.69 167 ILE A C 1
ATOM 1327 O O . ILE A 1 167 ? -19.612 -8.317 38.663 1.00 88.69 167 ILE A O 1
ATOM 1331 N N . TRP A 1 168 ? -20.243 -7.607 36.626 1.00 92.62 168 TRP A N 1
ATOM 1332 C CA . TRP A 1 168 ? -21.674 -7.838 36.850 1.00 92.62 168 TRP A CA 1
ATOM 1333 C C . TRP A 1 168 ? -22.012 -9.308 37.086 1.00 92.62 168 TRP A C 1
ATOM 1335 O O . TRP A 1 168 ? -22.831 -9.617 37.951 1.00 92.62 168 TRP A O 1
ATOM 1345 N N . THR A 1 169 ? -21.365 -10.216 36.357 1.00 91.00 169 THR A N 1
ATOM 1346 C CA . THR A 1 169 ? -21.586 -11.660 36.518 1.00 91.00 169 THR A CA 1
ATOM 1347 C C . THR A 1 169 ? -21.155 -12.151 37.898 1.00 91.00 169 THR A C 1
ATOM 1349 O O . THR A 1 169 ? -21.924 -12.858 38.549 1.00 91.00 169 THR A O 1
ATOM 1352 N N . VAL A 1 170 ? -19.992 -11.721 38.399 1.00 93.31 170 VAL A N 1
ATOM 1353 C CA . VAL A 1 170 ? -19.529 -12.077 39.753 1.00 93.31 170 VAL A CA 1
ATOM 1354 C C . VAL A 1 170 ? -20.437 -11.479 40.832 1.00 93.31 170 VAL A C 1
ATOM 1356 O O . VAL A 1 170 ? -20.811 -12.177 41.776 1.00 93.31 170 VAL A O 1
ATOM 1359 N N . ALA A 1 171 ? -20.846 -10.215 40.681 1.00 94.25 171 ALA A N 1
ATOM 1360 C CA . ALA A 1 171 ? -21.741 -9.555 41.631 1.00 94.25 171 ALA A CA 1
ATOM 1361 C C . ALA A 1 171 ? -23.117 -10.242 41.704 1.00 94.25 171 ALA A C 1
ATOM 1363 O O . ALA A 1 171 ? -23.621 -10.504 42.798 1.00 94.25 171 ALA A O 1
ATOM 1364 N N . ALA A 1 172 ? -23.703 -10.595 40.556 1.00 95.50 172 ALA A N 1
ATOM 1365 C CA . ALA A 1 172 ? -24.978 -11.306 40.502 1.00 95.50 172 ALA A CA 1
ATOM 1366 C C . ALA A 1 172 ? -24.893 -12.682 41.181 1.00 95.50 172 ALA A C 1
ATOM 1368 O O . ALA A 1 172 ? -25.780 -13.049 41.954 1.00 95.50 172 ALA A O 1
ATOM 1369 N N . LEU A 1 173 ? -23.803 -13.421 40.951 1.00 95.50 173 LEU A N 1
ATOM 1370 C CA . LEU A 1 173 ? -23.602 -14.742 41.547 1.00 95.50 173 LEU A CA 1
ATOM 1371 C C . LEU A 1 173 ? -23.492 -14.670 43.079 1.00 95.50 173 LEU A C 1
ATOM 1373 O O . LEU A 1 173 ? -24.064 -15.505 43.784 1.00 95.50 173 LEU A O 1
ATOM 1377 N N . ALA A 1 174 ? -22.816 -13.641 43.600 1.00 96.06 174 ALA A N 1
ATOM 1378 C CA . ALA A 1 174 ? -22.697 -13.406 45.037 1.00 96.06 174 ALA A CA 1
ATOM 1379 C C . ALA A 1 174 ? -24.058 -13.108 45.692 1.00 96.06 174 ALA A C 1
ATOM 1381 O O . ALA A 1 174 ? -24.371 -13.667 46.744 1.00 96.06 174 ALA A O 1
ATOM 1382 N N . VAL A 1 175 ? -24.897 -12.284 45.055 1.00 96.31 175 VAL A N 1
ATOM 1383 C CA . VAL A 1 175 ? -26.243 -11.961 45.565 1.00 96.31 175 VAL A CA 1
ATOM 1384 C C . VAL A 1 175 ? -27.125 -13.210 45.632 1.00 96.31 175 VAL A C 1
ATOM 1386 O O . VAL A 1 175 ? -27.810 -13.425 46.634 1.00 96.31 175 VAL A O 1
ATOM 1389 N N . VAL A 1 176 ? -27.072 -14.071 44.612 1.00 96.50 176 VAL A N 1
ATOM 1390 C CA . VAL A 1 176 ? -27.831 -15.332 44.596 1.00 96.50 176 VAL A CA 1
ATOM 1391 C C . VAL A 1 176 ? -27.384 -16.260 45.729 1.00 96.50 176 VAL A C 1
ATOM 1393 O O . VAL A 1 176 ? -28.228 -16.807 46.440 1.00 96.50 176 VAL A O 1
ATOM 1396 N N . ALA A 1 177 ? -26.076 -16.397 45.962 1.00 95.75 177 ALA A N 1
ATOM 1397 C CA . ALA A 1 177 ? -25.553 -17.221 47.053 1.00 95.75 177 ALA A CA 1
ATOM 1398 C C . ALA A 1 177 ? -26.019 -16.725 48.439 1.00 95.75 177 ALA A C 1
ATOM 1400 O O . ALA A 1 177 ? -26.403 -17.523 49.301 1.00 95.75 177 ALA A O 1
ATOM 1401 N N . ILE A 1 178 ? -26.052 -15.405 48.646 1.00 95.69 178 ILE A N 1
ATOM 1402 C CA . ILE A 1 178 ? -26.548 -14.805 49.892 1.00 95.69 178 ILE A CA 1
ATOM 1403 C C . ILE A 1 178 ? -28.054 -15.062 50.056 1.00 95.69 178 ILE A C 1
ATOM 1405 O O . ILE A 1 178 ? -28.496 -15.475 51.126 1.00 95.69 178 ILE A O 1
ATOM 1409 N N . ALA A 1 179 ? -28.849 -14.896 48.998 1.00 95.75 179 ALA A N 1
ATOM 1410 C CA . ALA A 1 179 ? -30.289 -15.146 49.059 1.00 95.75 179 ALA A CA 1
ATOM 1411 C C . ALA A 1 179 ? -30.611 -16.607 49.428 1.00 95.75 179 ALA A C 1
ATOM 1413 O O . ALA A 1 179 ? -31.484 -16.860 50.261 1.00 95.75 179 ALA A O 1
ATOM 1414 N N . VAL A 1 180 ? -29.871 -17.568 48.862 1.00 96.50 180 VAL A N 1
ATOM 1415 C CA . VAL A 1 180 ? -30.042 -18.998 49.166 1.00 96.50 180 VAL A CA 1
ATOM 1416 C C . VAL A 1 180 ? -29.664 -19.308 50.614 1.00 96.50 180 VAL A C 1
ATOM 1418 O O . VAL A 1 180 ? -30.417 -19.993 51.305 1.00 96.50 180 VAL A O 1
ATOM 1421 N N . THR A 1 181 ? -28.537 -18.786 51.107 1.00 95.12 181 THR A N 1
ATOM 1422 C CA . THR A 1 181 ? -28.107 -19.034 52.496 1.00 95.12 181 THR A CA 1
ATOM 1423 C C . THR A 1 181 ? -29.097 -18.463 53.513 1.00 95.12 181 THR A C 1
ATOM 1425 O O . THR A 1 181 ? -29.457 -19.159 54.466 1.00 95.12 181 THR A O 1
ATOM 1428 N N . VAL A 1 182 ? -29.619 -17.254 53.281 1.00 95.94 182 VAL A N 1
ATOM 1429 C CA . VAL A 1 182 ? -30.664 -16.650 54.126 1.00 95.94 182 VAL A CA 1
ATOM 1430 C C . VAL A 1 182 ? -31.968 -17.449 54.050 1.00 95.94 182 VAL A C 1
ATOM 1432 O O . VAL A 1 182 ? -32.553 -17.755 55.089 1.00 95.94 182 VAL A O 1
ATOM 1435 N N . GLY A 1 183 ? -32.407 -17.846 52.852 1.00 95.38 183 GLY A N 1
ATOM 1436 C CA . GLY A 1 183 ? -33.629 -18.635 52.669 1.00 95.38 183 GLY A CA 1
ATOM 1437 C C . GLY A 1 183 ? -33.591 -19.974 53.411 1.00 95.38 183 GLY A C 1
ATOM 1438 O O . GLY A 1 183 ? -34.546 -20.331 54.107 1.00 95.38 183 GLY A O 1
ATOM 1439 N N . VAL A 1 184 ? -32.466 -20.691 53.338 1.00 95.19 184 VAL A N 1
ATOM 1440 C CA . VAL A 1 184 ? -32.270 -21.955 54.066 1.00 95.19 184 VAL A CA 1
ATOM 1441 C C . VAL A 1 184 ? -32.248 -21.722 55.579 1.00 95.19 184 VAL A C 1
ATOM 1443 O O . VAL A 1 184 ? -32.904 -22.460 56.316 1.00 95.19 184 VAL A O 1
ATOM 1446 N N . ALA A 1 185 ? -31.555 -20.683 56.055 1.00 93.25 185 ALA A N 1
ATOM 1447 C CA . ALA A 1 185 ? -31.498 -20.357 57.479 1.00 93.25 185 ALA A CA 1
ATOM 1448 C C . ALA A 1 185 ? -32.885 -20.024 58.054 1.00 93.25 185 ALA A C 1
ATOM 1450 O O . ALA A 1 185 ? -33.264 -20.565 59.092 1.00 93.25 185 ALA A O 1
ATOM 1451 N N . VAL A 1 186 ? -33.676 -19.201 57.357 1.00 94.75 186 VAL A N 1
ATOM 1452 C CA . VAL A 1 186 ? -35.046 -18.857 57.771 1.00 94.75 186 VAL A CA 1
ATOM 1453 C C . VAL A 1 186 ? -35.933 -20.100 57.792 1.00 94.75 186 VAL A C 1
ATOM 1455 O O .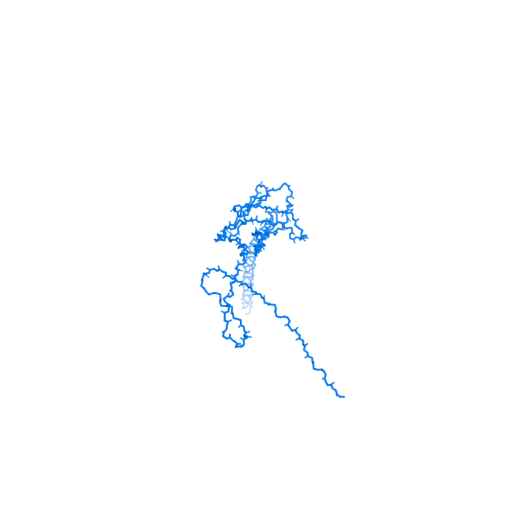 VAL A 1 186 ? -36.623 -20.339 58.781 1.00 94.75 186 VAL A O 1
ATOM 1458 N N . THR A 1 187 ? -35.873 -20.929 56.748 1.00 92.31 187 THR A N 1
ATOM 1459 C CA . THR A 1 187 ? -36.677 -22.159 56.664 1.00 92.31 187 THR A CA 1
ATOM 1460 C C . THR A 1 187 ? -36.337 -23.128 57.801 1.00 92.31 187 THR A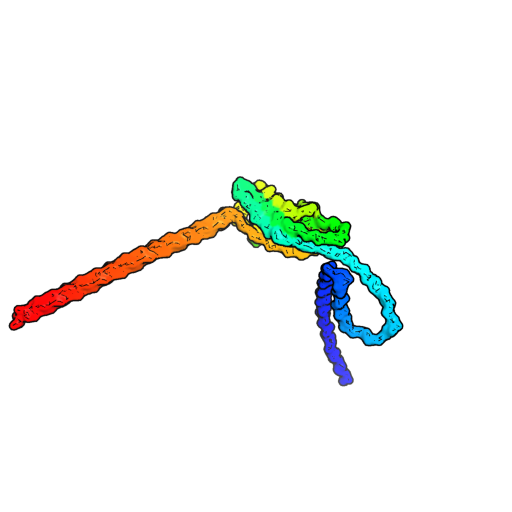 C 1
ATOM 1462 O O . THR A 1 187 ? -37.237 -23.674 58.442 1.00 92.31 187 THR A O 1
ATOM 1465 N N . ASN A 1 188 ? -35.048 -23.292 58.114 1.00 91.00 188 ASN A N 1
ATOM 1466 C CA . ASN A 1 188 ? -34.594 -24.121 59.232 1.00 91.00 188 ASN A CA 1
ATOM 1467 C C . ASN A 1 188 ? -35.021 -23.550 60.593 1.00 91.00 188 ASN A C 1
ATOM 1469 O O . ASN A 1 188 ? -35.475 -24.309 61.451 1.00 91.00 188 ASN A O 1
ATOM 1473 N N . CYS A 1 189 ? -34.939 -22.231 60.789 1.00 89.44 189 CYS A N 1
ATOM 1474 C CA . CYS A 1 189 ? -35.404 -21.571 62.012 1.00 89.44 189 CYS A CA 1
ATOM 1475 C C . CYS A 1 189 ? -36.913 -21.750 62.222 1.00 89.44 189 CYS A C 1
ATOM 1477 O O . CYS A 1 189 ? -37.339 -22.104 63.322 1.00 89.44 189 CYS A O 1
ATOM 1479 N N . VAL A 1 190 ? -37.718 -21.561 61.173 1.00 92.12 190 VAL A N 1
ATOM 1480 C CA . VAL A 1 190 ? -39.177 -21.746 61.234 1.00 92.12 190 VAL A CA 1
ATOM 1481 C C . VAL A 1 190 ? -39.525 -23.199 61.550 1.00 92.12 190 VAL A C 1
ATOM 1483 O O . VAL A 1 190 ? -40.358 -23.458 62.420 1.00 92.12 190 VAL A O 1
ATOM 1486 N N . ARG A 1 191 ? -38.851 -24.155 60.902 1.00 88.81 191 ARG A N 1
ATOM 1487 C CA . ARG A 1 191 ? -39.085 -25.584 61.130 1.00 88.81 191 ARG A CA 1
ATOM 1488 C C . ARG A 1 191 ? -38.733 -26.000 62.560 1.00 88.81 191 ARG A C 1
ATOM 1490 O O . ARG A 1 191 ? -39.523 -26.684 63.199 1.00 88.81 191 ARG A O 1
ATOM 1497 N N . ASN A 1 192 ? -37.602 -25.531 63.089 1.00 88.44 192 ASN A N 1
ATOM 1498 C CA . ASN A 1 192 ? -37.196 -25.828 64.465 1.00 88.44 192 ASN A CA 1
ATOM 1499 C C . ASN A 1 192 ? -38.122 -25.167 65.504 1.00 88.44 192 ASN A C 1
ATOM 1501 O O . ASN A 1 192 ? -38.420 -25.756 66.540 1.00 88.44 192 ASN A O 1
ATOM 1505 N N . TYR A 1 193 ? -38.624 -23.960 65.219 1.00 88.81 193 TYR A N 1
ATOM 1506 C CA . TYR A 1 193 ? -39.618 -23.303 66.071 1.00 88.81 193 TYR A CA 1
ATOM 1507 C C . TYR A 1 193 ? -40.950 -24.068 66.096 1.00 88.81 193 TYR A C 1
ATOM 1509 O O . TYR A 1 193 ? -41.547 -24.217 67.162 1.00 88.81 193 TYR A O 1
ATOM 1517 N N . SER A 1 194 ? -41.388 -24.592 64.946 1.00 86.38 194 SER A N 1
ATOM 1518 C CA . SER A 1 194 ? -42.585 -25.436 64.835 1.00 86.38 194 SER A CA 1
ATOM 1519 C C . SER A 1 194 ? -42.468 -26.711 65.671 1.00 86.38 194 SER A C 1
ATOM 1521 O O . SER A 1 194 ? -43.390 -27.027 66.413 1.00 86.38 194 SER A O 1
ATOM 1523 N N . SER A 1 195 ? -41.331 -27.412 65.608 1.00 83.69 195 SER A N 1
ATOM 1524 C CA . SER A 1 195 ? -41.125 -28.672 66.342 1.00 83.69 195 SER A CA 1
ATOM 1525 C C . SER A 1 195 ? -41.037 -28.522 67.864 1.00 83.69 195 SER A C 1
ATOM 1527 O O . SE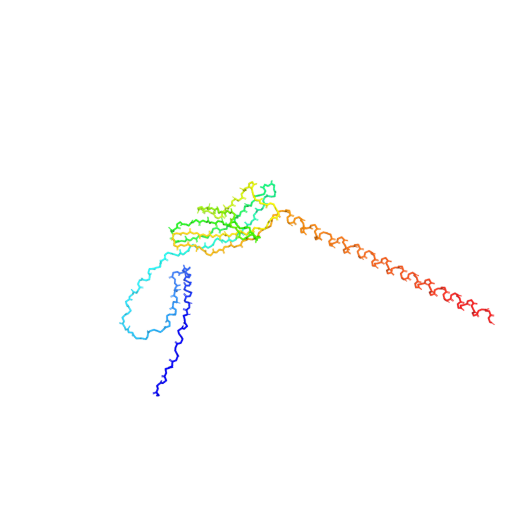R A 1 195 ? -41.034 -29.526 68.560 1.00 83.69 195 SER A O 1
ATOM 1529 N N . ARG A 1 196 ? -40.942 -27.298 68.402 1.00 79.00 196 ARG A N 1
ATOM 1530 C CA . ARG A 1 196 ? -40.910 -27.050 69.856 1.00 79.00 196 ARG A CA 1
ATOM 1531 C C . ARG A 1 196 ? -42.281 -26.786 70.480 1.00 79.00 196 ARG A C 1
ATOM 1533 O O . ARG A 1 196 ? -42.349 -26.616 71.695 1.00 79.00 196 ARG A O 1
ATOM 1540 N N . LYS A 1 197 ? -43.326 -26.630 69.663 1.00 70.50 197 LYS A N 1
ATOM 1541 C CA . LYS A 1 197 ? -44.687 -26.317 70.125 1.00 70.50 197 LYS A CA 1
ATOM 1542 C C . LYS A 1 197 ? -45.607 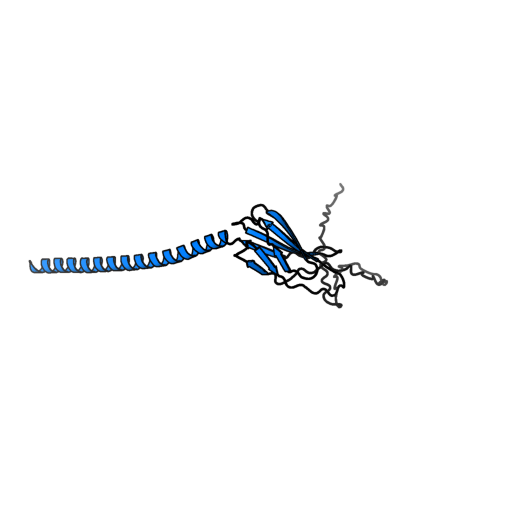-27.536 70.216 1.00 70.50 197 LYS A C 1
ATOM 1544 O O . LYS A 1 197 ? -46.711 -27.382 70.730 1.00 70.50 197 LYS A O 1
ATOM 1549 N N . GLU A 1 198 ? -45.159 -28.688 69.728 1.00 58.03 198 GLU A N 1
ATOM 1550 C CA . GLU A 1 198 ? -45.776 -30.001 69.962 1.00 58.03 198 GLU A CA 1
ATOM 1551 C C . GLU A 1 198 ? -45.089 -30.690 71.145 1.00 58.03 198 GLU A C 1
ATOM 1553 O O . GLU A 1 198 ? -45.812 -31.336 71.934 1.00 58.03 198 GLU A O 1
#

InterPro domains:
  IPR003961 Fibronectin type III [PS50853] (53-148)
  IPR003961 Fibronectin type III [cd00063] (51-144)
  IPR013783 Immunoglobulin-like fold [G3DSA:2.60.40.10] (39-148)
  IPR036116 Fibronectin type III superfamily [SSF49265] (43-136)

Nearest PDB structures (foldseek):
  8tld-assembly1_E  TM=6.054E-01  e=4.763E-04  Homo sapiens
  2gys-assembly1_B  TM=6.393E-01  e=2.581E-03  Homo sapiens
  1egj-assembly1_A  TM=5.786E-01  e=7.661E-04  Homo sapiens
  4nkq-assembly1_A  TM=6.442E-01  e=3.543E-03  Homo sapiens
  6nmy-assembly1_B  TM=5.966E-01  e=3.938E-03  Homo sapiens